Protein AF-A0A7S2LMR0-F1 (afdb_monomer_lite)

Foldseek 3Di:
DDVLVVCCVPAADPVQKHKDADADWDADPQKIKGFGMKIKHQPSQWPDWDWQPDPDPQKIKIKTKGQKMKMKIKMKIWHQFDPPDPDDDDDDPSDIDIWIKIKMWMFGTKIKMWMWRWDFQVVLVVVDDVVQCPDPVRNVVSRVRRIDPDTDTPDMDMATQDIDQIDMDGDPDPVVVVVVVVVSVVCCVVCVVVRND

pLDDT: mean 81.11, std 12.33, range [43.97, 95.69]

Sequence (197 aa):
MNINQLIGSFLLDSDGIMSFSVDMSFDVGGASIEIADVRLYGLDSFTKLDLLNVIGSYTLYNEISLGGISFEADIVVNIPGDQSSPTSATSRSTLDVKEQITIGGEMKNIDMTLALLMAIDLDKLGAIEMGSMLNSAILPQCLLSALYSGLNVTDLSLSIGALEHPTLTGISSSALAGSIENVTTTIFNEYGSSIEE

Organism: NCBI:txid163516

Structure (mmCIF, N/CA/C/O backbone):
data_AF-A0A7S2LMR0-F1
#
_entry.id   AF-A0A7S2LMR0-F1
#
loop_
_atom_site.group_PDB
_atom_site.id
_atom_site.type_symbol
_atom_site.label_atom_id
_atom_site.label_alt_id
_atom_site.label_comp_id
_atom_site.label_asym_id
_atom_site.label_entity_id
_atom_site.label_seq_id
_atom_site.pdbx_PDB_ins_code
_atom_site.Cartn_x
_atom_site.Cartn_y
_atom_site.Cartn_z
_atom_site.occupancy
_atom_site.B_iso_or_equiv
_atom_site.auth_seq_id
_atom_site.auth_comp_id
_atom_site.auth_asym_id
_atom_site.auth_atom_id
_atom_site.pdbx_PDB_model_num
ATOM 1 N N . MET A 1 1 ? 0.829 10.534 24.506 1.00 57.38 1 MET A N 1
ATOM 2 C CA . MET A 1 1 ? 1.459 9.966 23.299 1.00 57.38 1 MET A CA 1
ATOM 3 C C . MET A 1 1 ? 0.348 9.798 22.280 1.00 57.38 1 MET A C 1
ATOM 5 O O . MET A 1 1 ? -0.658 9.193 22.628 1.00 57.38 1 MET A O 1
ATOM 9 N N . ASN A 1 2 ? 0.447 10.465 21.131 1.00 81.50 2 ASN A N 1
ATOM 10 C CA . ASN A 1 2 ? -0.559 10.399 20.063 1.00 81.50 2 ASN A CA 1
ATOM 11 C C . ASN A 1 2 ? -0.418 9.051 19.324 1.00 81.50 2 ASN A C 1
ATOM 13 O O . ASN A 1 2 ? 0.695 8.534 19.236 1.00 81.50 2 ASN A O 1
ATOM 17 N N . ILE A 1 3 ? -1.508 8.475 18.814 1.00 81.12 3 ILE A N 1
ATOM 18 C CA . ILE A 1 3 ? -1.476 7.219 18.057 1.00 81.12 3 ILE A CA 1
ATOM 19 C C . ILE A 1 3 ? -0.512 7.280 16.867 1.00 81.12 3 ILE A C 1
ATOM 21 O O . ILE A 1 3 ? 0.251 6.340 16.669 1.00 81.12 3 ILE A O 1
ATOM 25 N N . ASN A 1 4 ? -0.442 8.413 16.166 1.00 81.69 4 ASN A N 1
ATOM 26 C CA . ASN A 1 4 ? 0.477 8.588 15.037 1.00 81.69 4 ASN A CA 1
ATOM 27 C C . ASN A 1 4 ? 1.942 8.467 15.488 1.00 81.69 4 ASN A C 1
ATOM 29 O O . ASN A 1 4 ? 2.763 7.864 14.807 1.00 81.69 4 ASN A O 1
ATOM 33 N N . GLN A 1 5 ? 2.258 8.937 16.702 1.00 80.31 5 GLN A N 1
ATOM 34 C CA . GLN A 1 5 ? 3.588 8.767 17.299 1.00 80.31 5 GLN A CA 1
ATOM 35 C C . GLN A 1 5 ? 3.859 7.313 17.703 1.00 80.31 5 GLN A C 1
ATOM 37 O O . GLN A 1 5 ? 5.004 6.875 17.660 1.00 80.31 5 GLN A O 1
ATOM 42 N N . LEU A 1 6 ? 2.826 6.569 18.113 1.00 79.75 6 LEU A N 1
ATOM 43 C CA . LEU A 1 6 ? 2.954 5.160 18.480 1.00 79.75 6 LEU A CA 1
ATOM 44 C C . LEU A 1 6 ? 3.200 4.299 17.239 1.00 79.75 6 LEU A C 1
ATOM 46 O O . LEU A 1 6 ? 4.174 3.550 17.228 1.00 79.75 6 LEU A O 1
ATOM 50 N N . ILE A 1 7 ? 2.394 4.468 16.187 1.00 80.12 7 ILE A N 1
ATOM 51 C CA . ILE A 1 7 ? 2.586 3.814 14.883 1.00 80.12 7 ILE A CA 1
ATOM 52 C C . ILE A 1 7 ? 3.985 4.133 14.349 1.00 80.12 7 ILE A C 1
ATOM 54 O O . ILE A 1 7 ? 4.747 3.211 14.064 1.00 80.12 7 ILE A O 1
ATOM 58 N N . GLY A 1 8 ? 4.357 5.417 14.330 1.00 78.88 8 GLY A N 1
ATOM 59 C CA . GLY A 1 8 ? 5.682 5.855 13.896 1.00 78.88 8 GLY A CA 1
ATOM 60 C C . GLY A 1 8 ? 6.825 5.193 14.666 1.00 78.88 8 GLY A C 1
ATOM 61 O O . GLY A 1 8 ? 7.828 4.832 14.077 1.00 78.88 8 GLY A O 1
ATOM 62 N N . SER A 1 9 ? 6.667 4.965 15.974 1.00 79.38 9 SER A N 1
ATOM 63 C CA . SER A 1 9 ? 7.715 4.338 16.792 1.00 79.38 9 SER A CA 1
ATOM 64 C C . SER A 1 9 ? 7.811 2.812 16.682 1.00 79.38 9 SER A C 1
ATOM 66 O O . SER A 1 9 ? 8.860 2.254 16.994 1.00 79.38 9 SER A O 1
ATOM 68 N N . PHE A 1 10 ? 6.721 2.132 16.310 1.00 75.69 10 PHE A N 1
ATOM 69 C CA . PHE A 1 10 ? 6.647 0.666 16.305 1.00 75.69 10 PHE A CA 1
ATOM 70 C C . PHE A 1 10 ? 6.748 0.049 14.912 1.00 75.69 10 PHE A C 1
ATOM 72 O O . PHE A 1 10 ? 7.202 -1.087 14.794 1.00 75.69 10 PHE A O 1
ATOM 79 N N . LEU A 1 11 ? 6.265 0.753 13.889 1.00 78.00 11 LEU A N 1
ATOM 80 C CA . LEU A 1 11 ? 6.033 0.190 12.560 1.00 78.00 11 LEU A CA 1
ATOM 81 C C . LEU A 1 11 ? 6.784 0.914 11.443 1.00 78.00 11 LEU A C 1
ATOM 83 O O . LEU A 1 11 ? 7.031 0.298 10.409 1.00 78.00 11 LEU A O 1
ATOM 87 N N . LEU A 1 12 ? 7.105 2.194 11.629 1.00 87.25 12 LEU A N 1
ATOM 88 C CA . LEU A 1 12 ? 7.727 3.024 10.602 1.00 87.25 12 LEU A CA 1
ATOM 89 C C . LEU A 1 12 ? 9.206 3.244 10.920 1.00 87.25 12 LEU A C 1
ATOM 91 O O . LEU A 1 12 ? 9.625 3.195 12.080 1.00 87.25 12 LEU A O 1
ATOM 95 N N . ASP A 1 13 ? 10.002 3.477 9.885 1.00 87.19 13 ASP A N 1
ATOM 96 C CA . ASP A 1 13 ? 11.370 3.949 10.051 1.00 87.19 13 ASP A CA 1
ATOM 97 C C . ASP A 1 13 ? 11.420 5.446 10.422 1.00 87.19 13 ASP A C 1
ATOM 99 O O . ASP A 1 13 ? 10.403 6.100 10.670 1.00 87.19 13 ASP A O 1
ATOM 103 N N . SER A 1 14 ? 12.631 6.006 10.497 1.00 84.56 14 SER A N 1
ATOM 104 C CA . SER A 1 14 ? 12.834 7.418 10.841 1.00 84.56 14 SER A CA 1
ATOM 105 C C . SER A 1 14 ? 12.206 8.400 9.854 1.00 84.56 14 SER A C 1
ATOM 107 O O . SER A 1 14 ? 11.986 9.552 10.230 1.00 84.56 14 SER A O 1
ATOM 109 N N . ASP A 1 15 ? 11.928 7.957 8.630 1.00 85.62 15 ASP A N 1
ATOM 110 C CA . ASP A 1 15 ? 11.344 8.766 7.565 1.00 85.62 15 ASP A CA 1
ATOM 111 C C . ASP A 1 15 ? 9.820 8.567 7.469 1.00 85.62 15 ASP A C 1
ATOM 113 O O . ASP A 1 15 ? 9.169 9.158 6.607 1.00 85.62 15 ASP A O 1
ATOM 117 N N . GLY A 1 16 ? 9.226 7.781 8.377 1.00 86.94 16 GLY A N 1
ATOM 118 C CA . GLY A 1 16 ? 7.790 7.498 8.383 1.00 86.94 16 GLY A CA 1
ATOM 119 C C . GLY A 1 16 ? 7.379 6.469 7.328 1.00 86.94 16 GLY A C 1
ATOM 120 O O . GLY A 1 16 ? 6.212 6.427 6.935 1.00 86.94 16 GLY A O 1
ATOM 121 N N . ILE A 1 17 ? 8.321 5.645 6.865 1.00 91.75 17 ILE A N 1
ATOM 122 C CA . ILE A 1 17 ? 8.104 4.670 5.799 1.00 91.75 17 ILE A CA 1
ATOM 123 C C . ILE A 1 17 ? 7.996 3.275 6.405 1.00 91.75 17 ILE A C 1
ATOM 125 O O . ILE A 1 17 ? 8.771 2.875 7.276 1.00 91.75 17 ILE A O 1
ATOM 129 N N . MET A 1 18 ? 7.028 2.507 5.917 1.00 90.69 18 MET A N 1
ATOM 130 C CA . MET A 1 18 ? 6.961 1.070 6.145 1.00 90.69 18 MET A CA 1
ATOM 131 C C . MET A 1 18 ? 7.459 0.356 4.893 1.00 90.69 18 MET A C 1
ATOM 133 O O . MET A 1 18 ? 6.815 0.418 3.849 1.00 90.69 18 MET A O 1
ATOM 137 N N . SER A 1 19 ? 8.603 -0.316 4.999 1.00 90.75 19 SER A N 1
ATOM 138 C CA . SER A 1 19 ? 9.235 -1.013 3.876 1.00 90.75 19 SER A CA 1
ATOM 139 C C . SER A 1 19 ? 9.141 -2.528 4.036 1.00 90.75 19 SER A C 1
ATOM 141 O O . SER A 1 19 ? 9.397 -3.067 5.115 1.00 90.75 19 SER A O 1
ATOM 143 N N . PHE A 1 20 ? 8.825 -3.214 2.944 1.00 88.00 20 PHE A N 1
ATOM 144 C CA . PHE A 1 20 ? 8.790 -4.666 2.850 1.00 88.00 20 PHE A CA 1
ATOM 145 C C . PHE A 1 20 ? 9.618 -5.106 1.652 1.00 88.00 20 PHE A C 1
ATOM 147 O O . PHE A 1 20 ? 9.299 -4.742 0.522 1.00 88.00 20 PHE A O 1
ATOM 154 N N . SER A 1 21 ? 10.626 -5.941 1.883 1.00 88.62 21 SER A N 1
ATOM 155 C CA . SER A 1 21 ? 11.249 -6.670 0.783 1.00 88.62 21 SER A CA 1
ATOM 156 C C . SER A 1 21 ? 10.369 -7.857 0.427 1.00 88.62 21 SER A C 1
ATOM 158 O O . SER A 1 21 ? 9.950 -8.637 1.290 1.00 88.62 21 SER A O 1
ATOM 160 N N . VAL A 1 22 ? 10.064 -7.963 -0.853 1.00 85.12 22 VAL A N 1
ATOM 161 C CA . VAL A 1 22 ? 9.196 -8.979 -1.422 1.00 85.12 22 VAL A CA 1
ATOM 162 C C . VAL A 1 22 ? 10.087 -9.866 -2.284 1.00 85.12 22 VAL A C 1
ATOM 164 O O . VAL A 1 22 ? 10.837 -9.377 -3.109 1.00 85.12 22 VAL A O 1
ATOM 167 N N . ASP A 1 23 ? 10.051 -11.180 -2.077 1.00 83.12 23 ASP A N 1
ATOM 168 C CA . ASP A 1 23 ? 10.775 -12.130 -2.932 1.00 83.12 23 ASP A CA 1
ATOM 169 C C . ASP A 1 23 ? 9.767 -12.775 -3.887 1.00 83.12 23 ASP A C 1
ATOM 171 O O . ASP A 1 23 ? 9.313 -13.906 -3.693 1.00 83.12 23 ASP A O 1
ATOM 175 N N . MET A 1 24 ? 9.298 -11.983 -4.856 1.00 87.44 24 MET A N 1
ATOM 176 C CA . MET A 1 24 ? 8.357 -12.431 -5.882 1.00 87.44 24 MET A CA 1
ATOM 177 C C . MET A 1 24 ? 8.953 -12.216 -7.266 1.00 87.44 24 MET A C 1
ATOM 179 O O . MET A 1 24 ? 9.199 -11.084 -7.675 1.00 87.44 24 MET A O 1
ATOM 183 N N . SER A 1 25 ? 9.108 -13.308 -8.014 1.00 89.38 25 SER A N 1
ATOM 184 C CA . SER A 1 25 ? 9.538 -13.286 -9.410 1.00 89.38 25 SER A CA 1
ATOM 185 C C . SER A 1 25 ? 8.603 -14.102 -10.298 1.00 89.38 25 SER A C 1
ATOM 187 O O . SER A 1 25 ? 8.024 -15.108 -9.879 1.00 89.38 25 SER A O 1
ATOM 189 N N . PHE A 1 26 ? 8.419 -13.640 -11.530 1.00 89.38 26 PHE A N 1
ATOM 190 C CA . PHE A 1 26 ? 7.555 -14.262 -12.523 1.00 89.38 26 PHE A CA 1
ATOM 191 C C . PHE A 1 26 ? 8.136 -14.109 -13.926 1.00 89.38 26 PHE A C 1
ATOM 193 O O . PHE A 1 26 ? 8.598 -13.039 -14.312 1.00 89.38 26 PHE A O 1
ATOM 200 N N . ASP A 1 27 ? 8.058 -15.181 -14.713 1.00 89.81 27 ASP A N 1
ATOM 201 C CA . ASP A 1 27 ? 8.484 -15.181 -16.110 1.00 89.81 27 ASP A CA 1
ATOM 202 C C . ASP A 1 27 ? 7.264 -15.060 -17.032 1.00 89.81 27 ASP A C 1
ATOM 204 O O . ASP A 1 27 ? 6.367 -15.908 -17.027 1.00 89.81 27 ASP A O 1
ATOM 208 N N . VAL A 1 28 ? 7.221 -14.007 -17.849 1.00 82.62 28 VAL A N 1
ATOM 209 C CA . VAL A 1 28 ? 6.114 -13.718 -18.769 1.00 82.62 28 VAL A CA 1
ATOM 210 C C . VAL A 1 28 ? 6.670 -13.313 -20.127 1.00 82.62 28 VAL A C 1
ATOM 212 O O . VAL A 1 28 ? 7.458 -12.382 -20.245 1.00 82.62 28 VAL A O 1
ATOM 215 N N . GLY A 1 29 ? 6.251 -14.011 -21.186 1.00 78.75 29 GLY A N 1
ATOM 216 C CA . GLY A 1 29 ? 6.590 -13.628 -22.563 1.00 78.75 29 GLY A CA 1
ATOM 217 C C . GLY A 1 29 ? 8.092 -13.622 -22.879 1.00 78.75 29 GLY A C 1
ATOM 218 O O . GLY A 1 29 ? 8.512 -12.906 -23.781 1.00 78.75 29 GLY A O 1
ATOM 219 N N . GLY A 1 30 ? 8.895 -14.398 -22.143 1.00 82.69 30 GLY A N 1
ATOM 220 C CA . GLY A 1 30 ? 10.355 -14.424 -22.276 1.00 82.69 30 GLY A CA 1
ATOM 221 C C . GLY A 1 30 ? 11.085 -13.342 -21.477 1.00 82.69 30 GLY A C 1
ATOM 222 O O . GLY A 1 30 ? 12.307 -13.306 -21.530 1.00 82.69 30 GLY A O 1
ATOM 223 N N . ALA A 1 31 ? 10.365 -12.500 -20.733 1.00 85.00 31 ALA A N 1
ATOM 224 C CA . ALA A 1 31 ? 10.913 -11.577 -19.747 1.00 85.00 31 ALA A CA 1
ATOM 225 C C . ALA A 1 31 ? 10.772 -12.162 -18.337 1.00 85.00 31 ALA A C 1
ATOM 227 O O . ALA A 1 31 ? 9.770 -12.808 -18.039 1.00 85.00 31 ALA A O 1
ATOM 228 N N . SER A 1 32 ? 11.744 -11.890 -17.475 1.00 90.62 32 SER A N 1
ATOM 229 C CA . SER A 1 32 ? 11.676 -12.152 -16.040 1.00 90.62 32 SER A CA 1
ATOM 230 C C . SER A 1 32 ? 11.370 -10.850 -15.313 1.00 90.62 32 SER A C 1
ATOM 232 O O . SER A 1 32 ? 11.986 -9.824 -15.605 1.00 90.62 32 SER A O 1
ATOM 234 N N . ILE A 1 33 ? 10.398 -10.867 -14.411 1.00 90.81 33 ILE A N 1
ATOM 235 C CA . ILE A 1 33 ? 9.951 -9.698 -13.662 1.00 90.81 33 ILE A CA 1
ATOM 236 C C . ILE A 1 33 ? 10.044 -10.030 -12.178 1.00 90.81 33 ILE A C 1
ATOM 238 O O . ILE A 1 33 ? 9.523 -11.048 -11.734 1.00 90.81 33 ILE A O 1
ATOM 242 N N . GLU A 1 34 ? 10.704 -9.170 -11.420 1.00 93.00 34 GLU A N 1
ATOM 243 C CA . GLU A 1 34 ? 10.929 -9.302 -9.983 1.00 93.00 34 GLU A CA 1
ATOM 244 C C . GLU A 1 34 ? 10.349 -8.073 -9.287 1.00 93.00 34 GLU A C 1
ATOM 246 O O . GLU A 1 34 ? 10.614 -6.950 -9.705 1.00 93.00 34 GLU A O 1
ATOM 251 N N . ILE A 1 35 ? 9.547 -8.266 -8.243 1.00 91.44 35 ILE A N 1
ATOM 252 C CA . ILE A 1 35 ? 9.110 -7.184 -7.354 1.00 91.44 35 ILE A CA 1
ATOM 253 C C . ILE A 1 35 ? 10.04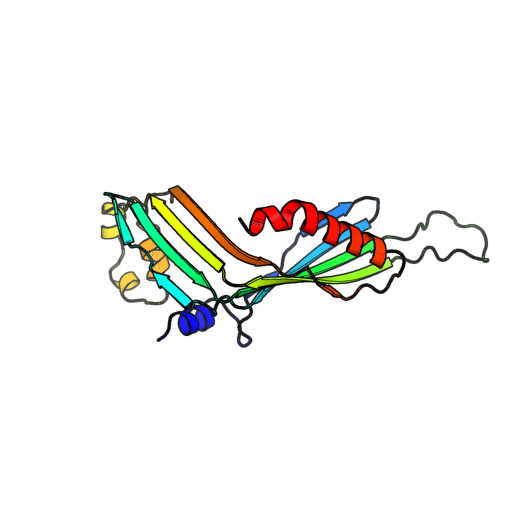3 -7.242 -6.156 1.00 91.44 35 ILE A C 1
ATOM 255 O O . ILE A 1 35 ? 9.950 -8.201 -5.402 1.00 91.44 35 ILE A O 1
ATOM 259 N N . ALA A 1 36 ? 10.932 -6.261 -6.013 1.00 88.94 36 ALA A N 1
ATOM 260 C CA . ALA A 1 36 ? 12.005 -6.288 -5.022 1.00 88.94 36 ALA A CA 1
ATOM 261 C C . ALA A 1 36 ? 11.558 -5.707 -3.676 1.00 88.94 36 ALA A C 1
ATOM 263 O O . ALA A 1 36 ? 11.648 -6.359 -2.636 1.00 88.94 36 ALA A O 1
ATOM 264 N N . ASP A 1 37 ? 11.031 -4.485 -3.695 1.00 92.12 37 ASP A N 1
ATOM 265 C CA . ASP A 1 37 ? 10.686 -3.755 -2.481 1.00 92.12 37 ASP A CA 1
ATOM 266 C C . ASP A 1 37 ? 9.363 -3.016 -2.653 1.00 92.12 37 ASP A C 1
ATOM 268 O O . ASP A 1 37 ? 9.073 -2.453 -3.708 1.00 92.12 37 ASP A O 1
ATOM 272 N N . VAL A 1 38 ? 8.565 -3.006 -1.589 1.00 93.25 38 VAL A N 1
ATOM 273 C CA . VAL A 1 38 ? 7.326 -2.239 -1.482 1.00 93.25 38 VAL A CA 1
ATOM 274 C C . VAL A 1 38 ? 7.441 -1.298 -0.293 1.00 93.25 38 VAL A C 1
ATOM 276 O O . VAL A 1 38 ? 7.757 -1.723 0.817 1.00 93.25 38 VAL A O 1
ATOM 279 N N . ARG A 1 39 ? 7.167 -0.016 -0.514 1.00 94.88 39 ARG A N 1
ATOM 280 C CA . ARG A 1 39 ? 7.186 1.039 0.499 1.00 94.88 39 ARG A CA 1
ATOM 281 C C . ARG A 1 39 ? 5.792 1.617 0.656 1.00 94.88 39 ARG A C 1
ATOM 283 O O . ARG A 1 39 ? 5.134 1.907 -0.338 1.00 94.88 39 ARG A O 1
ATOM 290 N N . LEU A 1 40 ? 5.352 1.797 1.895 1.00 93.88 40 LEU A N 1
ATOM 291 C CA . LEU A 1 40 ? 4.110 2.476 2.246 1.00 93.88 40 LEU A CA 1
ATOM 292 C C . LEU A 1 40 ? 4.410 3.740 3.047 1.00 93.88 40 LEU A C 1
ATOM 294 O O . LEU A 1 40 ? 5.244 3.734 3.953 1.00 93.88 40 LEU A O 1
ATOM 298 N N . TYR A 1 41 ? 3.669 4.796 2.739 1.00 94.38 41 TYR A N 1
ATOM 299 C CA . TYR A 1 41 ? 3.791 6.126 3.322 1.00 94.38 41 TYR A CA 1
ATOM 300 C C . TYR A 1 41 ? 2.442 6.568 3.890 1.00 94.38 41 TYR A C 1
ATOM 302 O O . TYR A 1 41 ? 1.389 6.125 3.428 1.00 94.38 41 TYR A O 1
ATOM 310 N N . GLY A 1 42 ? 2.462 7.469 4.875 1.00 91.88 42 GLY A N 1
ATOM 311 C CA . GLY A 1 42 ? 1.244 8.085 5.413 1.00 91.88 42 GLY A CA 1
ATOM 312 C C . GLY A 1 42 ? 0.440 7.195 6.365 1.00 91.88 42 GLY A C 1
ATOM 313 O O . GLY A 1 42 ? -0.679 7.545 6.737 1.00 91.88 42 GLY A O 1
ATOM 314 N N . LEU A 1 43 ? 1.001 6.071 6.825 1.00 90.25 43 LEU A N 1
ATOM 315 C CA . LEU A 1 43 ? 0.384 5.231 7.862 1.00 90.25 43 LEU A CA 1
ATOM 316 C C . LEU A 1 43 ? 0.284 5.936 9.224 1.00 90.25 43 LEU A C 1
ATOM 318 O O . LEU A 1 43 ? -0.412 5.461 10.110 1.00 90.25 43 LEU A O 1
ATOM 322 N N . ASP A 1 44 ? 0.949 7.071 9.408 1.00 89.25 44 ASP A N 1
ATOM 323 C CA . ASP A 1 44 ? 0.835 7.960 10.562 1.00 89.25 44 ASP A CA 1
ATOM 324 C C . ASP A 1 44 ? -0.135 9.135 10.320 1.00 89.25 44 ASP A C 1
ATOM 326 O O . ASP A 1 44 ? -0.164 10.091 11.097 1.00 89.25 44 ASP A O 1
ATOM 330 N N . SER A 1 45 ? -0.958 9.075 9.268 1.00 91.38 45 SER A N 1
ATOM 331 C CA . SER A 1 45 ? -1.910 10.131 8.901 1.00 91.38 45 SER A CA 1
ATOM 332 C C . SER A 1 45 ? -3.321 9.935 9.469 1.00 91.38 45 SER A C 1
ATOM 334 O O . SER A 1 45 ? -4.278 10.507 8.941 1.00 91.38 45 SER A O 1
ATOM 336 N N . PHE A 1 46 ? -3.489 9.149 10.543 1.00 91.75 46 PHE A N 1
ATOM 337 C CA . PHE A 1 46 ? -4.816 8.918 11.122 1.00 91.75 46 PHE A CA 1
ATOM 338 C C . PHE A 1 46 ? -5.471 10.238 11.541 1.00 91.75 46 PHE A C 1
ATOM 340 O O . PHE A 1 46 ? -4.915 11.017 12.324 1.00 91.75 46 PHE A O 1
ATOM 347 N N . THR A 1 47 ? -6.680 10.461 11.033 1.00 93.12 47 THR A N 1
ATOM 348 C CA . THR A 1 47 ? -7.560 11.581 11.391 1.00 93.12 47 THR A CA 1
ATOM 349 C C . THR A 1 47 ? -8.674 11.129 12.330 1.00 93.12 47 THR A C 1
ATOM 351 O O . THR A 1 47 ? -9.136 11.916 13.159 1.00 93.12 47 THR A O 1
ATOM 354 N N . LYS A 1 48 ? -9.055 9.848 12.261 1.00 92.44 48 LYS A N 1
ATOM 355 C CA . LYS A 1 48 ? -9.990 9.196 13.177 1.00 92.44 48 LYS A CA 1
ATOM 356 C C . LYS A 1 48 ? -9.520 7.778 13.470 1.00 92.44 48 LYS A C 1
ATOM 358 O O . LYS A 1 48 ? -9.116 7.046 12.572 1.00 92.44 48 LYS A O 1
ATOM 363 N N . LEU A 1 49 ? -9.585 7.397 14.739 1.00 90.31 49 LEU A N 1
ATOM 364 C CA . LEU A 1 49 ? -9.337 6.029 15.160 1.00 90.31 49 LEU A CA 1
ATOM 365 C C . LEU A 1 49 ? -10.244 5.702 16.345 1.00 90.31 49 LEU A C 1
ATOM 367 O O . LEU A 1 49 ? -9.979 6.123 17.471 1.00 90.31 49 LEU A O 1
ATOM 371 N N . ASP A 1 50 ? -11.319 4.977 16.068 1.00 90.25 50 ASP A N 1
ATOM 372 C CA . ASP A 1 50 ? -12.322 4.570 17.043 1.00 90.25 50 ASP A CA 1
ATOM 373 C C . ASP A 1 50 ? -12.472 3.044 16.999 1.00 90.25 50 ASP A C 1
ATOM 375 O O . ASP A 1 50 ? -13.167 2.483 16.152 1.00 90.25 50 ASP A O 1
ATOM 379 N N . LEU A 1 51 ? -11.723 2.352 17.857 1.00 87.25 51 LEU A N 1
ATOM 380 C CA . LEU A 1 51 ? -11.555 0.899 17.810 1.00 87.25 51 LEU A CA 1
ATOM 381 C C . LEU A 1 51 ? -12.290 0.202 18.951 1.00 87.25 51 LEU A C 1
ATOM 383 O O . LEU A 1 51 ? -12.447 0.748 20.040 1.00 87.25 51 LEU A O 1
ATOM 387 N N . LEU A 1 52 ? -12.607 -1.074 18.725 1.00 85.69 52 LEU A N 1
ATOM 388 C CA . LEU A 1 52 ? -13.118 -2.002 19.736 1.00 85.69 52 LEU A CA 1
ATOM 389 C C . LEU A 1 52 ? -14.448 -1.550 20.372 1.00 85.69 52 LEU A C 1
ATOM 391 O O . LEU A 1 52 ? -14.730 -1.866 21.530 1.00 85.69 52 LEU A O 1
ATOM 395 N N . ASN A 1 53 ? -15.294 -0.853 19.611 1.00 86.25 53 ASN A N 1
ATOM 396 C CA . ASN A 1 53 ? -16.632 -0.476 20.056 1.00 86.25 53 ASN A CA 1
ATOM 397 C C . ASN A 1 53 ? -17.543 -1.700 20.097 1.00 86.25 53 ASN A C 1
ATOM 399 O O . ASN A 1 53 ? -17.822 -2.319 19.075 1.00 86.25 53 ASN A O 1
ATOM 403 N N . VAL A 1 54 ? -18.046 -2.056 21.275 1.00 86.81 54 VAL A N 1
ATOM 404 C CA . VAL A 1 54 ? -18.930 -3.218 21.429 1.00 86.81 54 VAL A CA 1
ATOM 405 C C . VAL A 1 54 ? -20.322 -2.885 20.882 1.00 86.81 54 VAL A C 1
ATOM 407 O O . VAL A 1 54 ? -21.059 -2.116 21.495 1.00 86.81 54 VAL A O 1
ATOM 410 N N . ILE A 1 55 ? -20.700 -3.486 19.749 1.00 86.88 55 ILE A N 1
ATOM 411 C CA . ILE A 1 55 ? -22.014 -3.289 19.094 1.00 86.88 55 ILE A CA 1
ATOM 412 C C . ILE A 1 55 ? -22.938 -4.514 19.201 1.00 86.88 55 ILE A C 1
ATOM 414 O O . ILE A 1 55 ? -24.078 -4.492 18.741 1.00 86.88 55 ILE A O 1
ATOM 418 N N . GLY A 1 56 ? -22.466 -5.589 19.831 1.00 83.44 56 GLY A N 1
ATOM 419 C CA . GLY A 1 56 ? -23.217 -6.820 20.072 1.00 83.44 56 GLY A CA 1
ATOM 420 C C . GLY A 1 56 ? -22.483 -7.724 21.060 1.00 83.44 56 GLY A C 1
ATOM 421 O O . GLY A 1 56 ? -21.372 -7.409 21.476 1.00 83.44 56 GLY A O 1
ATOM 422 N N . SER A 1 57 ? -23.075 -8.865 21.429 1.00 80.69 57 SER A N 1
ATOM 423 C CA . SER A 1 57 ? -22.526 -9.754 22.473 1.00 80.69 57 SER A CA 1
ATOM 424 C C . SER A 1 57 ? -21.091 -10.228 22.219 1.00 80.69 57 SER A C 1
ATOM 426 O O . SER A 1 57 ? -20.389 -10.526 23.178 1.00 80.69 57 SER A O 1
ATOM 428 N N . TYR A 1 58 ? -20.659 -10.269 20.955 1.00 80.31 58 TYR A N 1
ATOM 429 C CA . TYR A 1 58 ? -19.305 -10.655 20.544 1.00 80.31 58 TYR A CA 1
ATOM 430 C C . TYR A 1 58 ? -18.810 -9.838 19.346 1.00 80.31 58 TYR A C 1
ATOM 432 O O . TYR A 1 58 ? -17.902 -10.275 18.648 1.00 80.31 58 TYR A O 1
ATOM 440 N N . THR A 1 59 ? -19.431 -8.692 19.058 1.00 84.44 59 THR A N 1
ATOM 441 C CA . THR A 1 59 ? -19.137 -7.911 17.851 1.00 84.44 59 THR A CA 1
ATOM 442 C C . THR A 1 59 ? -18.485 -6.594 18.230 1.00 84.44 59 THR A C 1
ATOM 444 O O . THR A 1 59 ? -19.063 -5.800 18.976 1.00 84.44 59 THR A O 1
ATOM 447 N N . LEU A 1 60 ? -17.292 -6.372 17.693 1.00 88.06 60 LEU A N 1
ATOM 448 C CA . LEU A 1 60 ? -16.502 -5.164 17.843 1.00 88.06 60 LEU A CA 1
ATOM 449 C C . LEU A 1 60 ? -16.512 -4.389 16.535 1.00 88.06 60 LEU A C 1
ATOM 451 O O . LEU A 1 60 ? -16.117 -4.907 15.496 1.00 88.06 60 LEU A O 1
ATOM 455 N N . TYR A 1 61 ? -16.943 -3.146 16.606 1.00 90.75 61 TYR A N 1
ATOM 456 C CA . TYR A 1 61 ? -16.918 -2.200 15.514 1.00 90.75 61 TYR A CA 1
ATOM 457 C C . TYR A 1 61 ? -15.677 -1.321 15.616 1.00 90.75 61 TYR A C 1
ATOM 459 O O . TYR A 1 61 ? -15.296 -0.872 16.701 1.00 90.75 61 TYR A O 1
ATOM 467 N N . ASN A 1 62 ? -15.047 -1.092 14.476 1.00 90.00 62 ASN A N 1
ATOM 468 C CA . ASN A 1 62 ? -13.859 -0.274 14.344 1.00 90.00 62 ASN A CA 1
ATOM 469 C C . ASN A 1 62 ? -14.095 0.709 13.210 1.00 90.00 62 ASN A C 1
ATOM 471 O O . ASN A 1 62 ? -14.555 0.313 12.142 1.00 90.00 62 ASN A O 1
ATOM 475 N N . GLU A 1 63 ? -13.755 1.964 13.441 1.00 94.88 63 GLU A N 1
ATOM 476 C CA . GLU A 1 63 ? -13.799 3.020 12.446 1.00 94.88 63 GLU A CA 1
ATOM 477 C C . GLU A 1 63 ? -12.440 3.710 12.399 1.00 94.88 63 GLU A C 1
ATOM 479 O O . GLU A 1 63 ? -11.886 4.131 13.419 1.00 94.88 63 GLU A O 1
ATOM 484 N N . ILE A 1 64 ? -11.882 3.774 11.200 1.00 93.88 64 ILE A N 1
ATOM 485 C CA . ILE A 1 64 ? -10.515 4.194 10.945 1.00 93.88 64 ILE A CA 1
ATOM 486 C C . ILE A 1 64 ? -10.554 5.161 9.769 1.00 93.88 64 ILE A C 1
ATOM 488 O O . ILE A 1 64 ? -11.008 4.785 8.695 1.00 93.88 64 ILE A O 1
ATOM 492 N N . SER A 1 65 ? -10.037 6.372 9.953 1.00 95.69 65 SER A N 1
ATOM 493 C CA . SER A 1 65 ? -9.889 7.346 8.871 1.00 95.69 65 SER A CA 1
ATOM 494 C C . SER A 1 65 ? -8.441 7.809 8.775 1.00 95.69 65 SER A C 1
ATOM 496 O O . SER A 1 65 ? -7.827 8.155 9.791 1.00 95.69 65 SER A O 1
ATOM 498 N N . LEU A 1 66 ? -7.904 7.845 7.557 1.00 94.75 66 LEU A N 1
ATOM 499 C CA . LEU A 1 66 ? -6.564 8.332 7.238 1.00 94.75 66 LEU A CA 1
ATOM 500 C C . LEU A 1 66 ? -6.634 9.486 6.238 1.00 94.75 66 LEU A C 1
ATOM 502 O O . LEU A 1 66 ? -7.471 9.502 5.334 1.00 94.75 66 LEU A O 1
ATOM 506 N N . GLY A 1 67 ? -5.715 10.443 6.378 1.00 94.25 67 GLY A N 1
ATOM 507 C CA . GLY A 1 67 ? -5.569 11.535 5.416 1.00 94.25 67 GLY A CA 1
ATOM 508 C C . GLY A 1 67 ? -5.146 11.030 4.035 1.00 94.25 67 GLY A C 1
ATOM 509 O O . GLY A 1 67 ? -5.687 11.476 3.024 1.00 94.25 67 GLY A O 1
ATOM 510 N N . GLY A 1 68 ? -4.230 10.062 3.998 1.00 93.75 68 GLY A N 1
ATOM 511 C CA . GLY A 1 68 ? -3.844 9.384 2.770 1.00 93.75 68 GLY A CA 1
ATOM 512 C C . GLY A 1 68 ? -2.770 8.326 2.980 1.00 93.75 68 GLY A C 1
ATOM 513 O O . GLY A 1 68 ? -2.038 8.349 3.970 1.00 93.75 68 GLY A O 1
ATOM 514 N N . ILE A 1 69 ? -2.699 7.394 2.036 1.00 94.00 69 ILE A N 1
ATOM 515 C CA . ILE A 1 69 ? -1.661 6.372 1.951 1.00 94.00 69 ILE A CA 1
ATOM 516 C C . ILE A 1 69 ? -1.070 6.444 0.552 1.00 94.00 69 ILE A C 1
ATOM 518 O O . ILE A 1 69 ? -1.804 6.387 -0.437 1.00 94.00 69 ILE A O 1
ATOM 522 N N . SER A 1 70 ? 0.253 6.500 0.480 1.00 94.81 70 SER A N 1
ATOM 523 C CA . SER A 1 70 ? 0.975 6.311 -0.776 1.00 94.81 70 SER A CA 1
ATOM 524 C C . SER A 1 70 ? 1.728 4.996 -0.728 1.00 94.81 70 SER A C 1
ATOM 526 O O . SER A 1 70 ? 2.167 4.559 0.338 1.00 94.81 70 SER A O 1
ATOM 528 N N . PHE A 1 71 ? 1.877 4.363 -1.881 1.00 93.06 71 PHE A N 1
ATOM 529 C CA . PHE A 1 71 ? 2.703 3.179 -2.033 1.00 93.06 71 PHE A CA 1
ATOM 530 C C . PHE A 1 71 ? 3.709 3.384 -3.156 1.00 93.06 71 PHE A C 1
ATOM 532 O O . PHE A 1 71 ? 3.427 4.070 -4.136 1.00 93.06 71 PHE A O 1
ATOM 539 N N . GLU A 1 72 ? 4.859 2.742 -3.026 1.00 95.25 72 GLU A N 1
ATOM 540 C CA . GLU A 1 72 ? 5.817 2.557 -4.106 1.00 95.25 72 GLU A CA 1
ATOM 541 C C . GLU A 1 72 ? 6.210 1.087 -4.179 1.00 95.25 72 GLU A C 1
ATOM 543 O O . GLU A 1 72 ? 6.418 0.450 -3.149 1.00 95.25 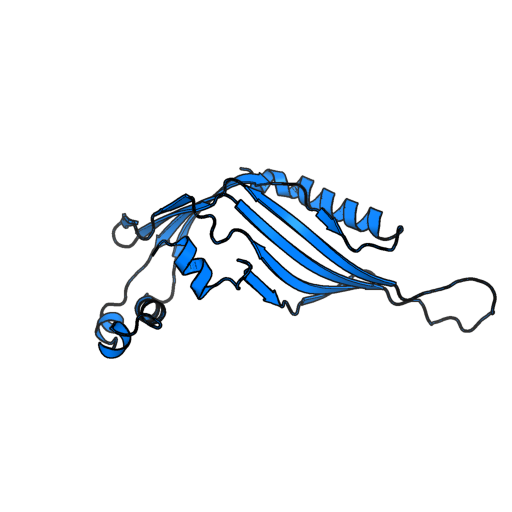72 GLU A O 1
ATOM 548 N N . ALA A 1 73 ? 6.321 0.549 -5.386 1.00 93.62 73 ALA A N 1
ATOM 549 C CA . ALA A 1 73 ? 6.838 -0.787 -5.634 1.00 93.62 73 ALA A CA 1
ATOM 550 C C . ALA A 1 73 ? 7.982 -0.711 -6.644 1.00 93.62 73 ALA A C 1
ATOM 552 O O . ALA A 1 73 ? 7.805 -0.187 -7.747 1.00 93.62 73 ALA A O 1
ATOM 553 N N . ASP A 1 74 ? 9.134 -1.261 -6.275 1.00 94.19 74 ASP A N 1
ATOM 554 C CA . ASP A 1 74 ? 10.279 -1.397 -7.163 1.00 94.19 74 ASP A CA 1
ATOM 555 C C . ASP A 1 74 ? 10.209 -2.734 -7.892 1.00 94.19 74 ASP A C 1
ATOM 557 O O . ASP A 1 74 ? 10.164 -3.809 -7.289 1.00 94.19 74 ASP A O 1
ATOM 561 N N . ILE A 1 75 ? 10.212 -2.648 -9.214 1.00 92.19 75 ILE A N 1
ATOM 562 C CA . ILE A 1 75 ? 10.083 -3.769 -10.128 1.00 92.19 75 ILE A CA 1
ATOM 563 C C . ILE A 1 75 ? 11.322 -3.820 -11.009 1.00 92.19 75 ILE A C 1
ATOM 565 O O . ILE A 1 75 ? 11.692 -2.842 -11.654 1.00 92.19 75 ILE A O 1
ATOM 569 N N . VAL A 1 76 ? 11.954 -4.981 -11.085 1.00 91.44 76 VAL A N 1
ATOM 570 C CA . VAL A 1 76 ? 13.061 -5.243 -11.994 1.00 91.44 76 VAL A CA 1
ATOM 571 C C . VAL A 1 76 ? 12.547 -6.085 -13.149 1.00 91.44 76 VAL A C 1
ATOM 573 O O . VAL A 1 76 ? 12.073 -7.198 -12.951 1.00 91.44 76 VAL A O 1
ATOM 576 N N . VAL A 1 77 ? 12.657 -5.568 -14.369 1.00 90.19 77 VAL A N 1
ATOM 577 C CA . VAL A 1 77 ? 12.306 -6.298 -15.592 1.00 90.19 77 VAL A CA 1
ATOM 578 C C . VAL A 1 77 ? 13.590 -6.673 -16.314 1.00 90.19 77 VAL A C 1
ATOM 580 O O . VAL A 1 77 ? 14.412 -5.810 -16.611 1.00 90.19 77 VAL A O 1
ATOM 583 N N . ASN A 1 78 ? 13.768 -7.956 -16.611 1.00 89.81 78 ASN A N 1
ATOM 584 C CA . ASN A 1 78 ? 14.909 -8.490 -17.338 1.00 89.81 78 ASN A CA 1
ATOM 585 C C . ASN A 1 78 ? 14.447 -9.256 -18.580 1.00 89.81 78 ASN A C 1
ATOM 587 O O . ASN A 1 78 ? 13.790 -10.288 -18.478 1.00 89.81 78 ASN A O 1
ATOM 591 N N . ILE A 1 79 ? 14.826 -8.775 -19.757 1.00 87.50 79 ILE A N 1
ATOM 592 C CA . ILE A 1 79 ? 14.545 -9.414 -21.039 1.00 87.50 79 ILE A CA 1
ATOM 593 C C . ILE A 1 79 ? 15.878 -9.907 -21.606 1.00 87.50 79 ILE A C 1
ATOM 595 O O . ILE A 1 79 ? 16.660 -9.087 -22.098 1.00 87.50 79 ILE A O 1
ATOM 599 N N . PRO A 1 80 ? 16.167 -11.218 -21.533 1.00 82.12 80 PRO A N 1
ATOM 600 C CA . PRO A 1 80 ? 17.372 -11.777 -22.119 1.00 82.12 80 PRO A CA 1
ATOM 601 C C . PRO A 1 80 ? 17.368 -11.595 -23.643 1.00 82.12 80 PRO A C 1
ATOM 603 O O . PRO A 1 80 ? 16.373 -11.846 -24.326 1.00 82.12 80 PRO A O 1
ATOM 606 N N . GLY A 1 81 ? 18.501 -11.166 -24.183 1.00 74.31 81 GLY A N 1
ATOM 607 C CA . GLY A 1 81 ? 18.766 -11.092 -25.607 1.00 74.31 81 GLY A CA 1
ATOM 608 C C . GLY A 1 81 ? 18.910 -12.485 -26.215 1.00 74.31 81 GLY A C 1
ATOM 609 O O . GLY A 1 81 ? 19.411 -13.423 -25.592 1.00 74.31 81 GLY A O 1
ATOM 610 N N . ASP A 1 82 ? 18.479 -12.636 -27.466 1.00 64.00 82 ASP A N 1
ATOM 611 C CA . ASP A 1 82 ? 18.653 -13.884 -28.201 1.00 64.00 82 ASP A CA 1
ATOM 612 C C . ASP A 1 82 ? 20.145 -14.118 -28.510 1.00 64.00 82 ASP A C 1
ATOM 614 O O . ASP A 1 82 ? 20.751 -13.402 -29.313 1.00 64.00 82 ASP A O 1
ATOM 618 N N . GLN A 1 83 ? 20.733 -15.119 -27.847 1.00 55.19 83 GLN A N 1
ATOM 619 C CA . GLN A 1 83 ? 22.125 -15.553 -28.020 1.00 55.19 83 GLN A CA 1
ATOM 620 C C . GLN A 1 83 ? 22.270 -16.703 -29.038 1.00 55.19 83 GLN A C 1
ATOM 622 O O . GLN A 1 83 ? 23.351 -17.278 -29.180 1.00 55.19 83 GLN A O 1
ATOM 627 N N . SER A 1 84 ? 21.202 -17.091 -29.746 1.00 50.97 84 SER A N 1
ATOM 628 C CA . SER A 1 84 ? 21.176 -18.340 -30.523 1.00 50.97 84 SER A CA 1
ATOM 629 C C . SER A 1 84 ? 21.690 -18.252 -31.972 1.00 50.97 84 SER A C 1
ATOM 631 O O . SER A 1 84 ? 21.621 -19.244 -32.697 1.00 50.97 84 SER A O 1
ATOM 633 N N . SER A 1 85 ? 22.276 -17.133 -32.421 1.00 43.97 85 SER A N 1
ATOM 634 C CA . SER A 1 85 ? 22.802 -17.009 -33.797 1.00 43.97 85 SER A CA 1
ATOM 635 C C . SER A 1 85 ? 24.278 -16.588 -33.871 1.00 43.97 85 SER A C 1
ATOM 637 O O . SER A 1 85 ? 24.584 -15.396 -33.832 1.00 43.97 85 SER A O 1
ATOM 639 N N . PRO A 1 86 ? 25.221 -17.530 -34.084 1.00 49.94 86 PRO A N 1
ATOM 640 C CA . PRO A 1 86 ? 26.614 -17.216 -34.362 1.00 49.94 86 PRO A CA 1
ATOM 641 C C . PRO A 1 86 ? 26.807 -16.969 -35.864 1.00 49.94 86 PRO A C 1
ATOM 643 O O . PRO A 1 86 ? 27.510 -17.724 -36.528 1.00 49.94 86 PRO A O 1
ATOM 646 N N . THR A 1 87 ? 26.192 -15.935 -36.444 1.00 49.31 87 THR A N 1
ATOM 647 C CA . THR A 1 87 ? 26.508 -15.558 -37.833 1.00 49.31 87 THR A CA 1
ATOM 648 C C . THR A 1 87 ? 26.387 -14.058 -38.082 1.00 49.31 87 THR A C 1
ATOM 650 O O . THR A 1 87 ? 25.290 -13.509 -38.108 1.00 49.31 87 THR A O 1
ATOM 653 N N . SER A 1 88 ? 27.542 -13.467 -38.402 1.00 45.56 88 SER A N 1
ATOM 654 C CA . SER A 1 88 ? 27.751 -12.210 -39.137 1.00 45.56 88 SER A CA 1
ATOM 655 C C . SER A 1 88 ? 27.809 -10.916 -38.315 1.00 45.56 88 SER A C 1
ATOM 657 O O . SER A 1 88 ? 26.819 -10.386 -37.824 1.00 45.56 88 SER A O 1
ATOM 659 N N . ALA A 1 89 ? 29.024 -10.366 -38.262 1.00 50.81 89 ALA A N 1
ATOM 660 C CA . ALA A 1 89 ? 29.459 -9.161 -37.560 1.00 50.81 89 ALA A CA 1
ATOM 661 C C . ALA A 1 89 ? 28.941 -7.829 -38.149 1.00 50.81 89 ALA A C 1
ATOM 663 O O . ALA A 1 89 ? 29.680 -6.849 -38.215 1.00 50.81 89 ALA A O 1
ATOM 664 N N . THR A 1 90 ? 27.676 -7.760 -38.568 1.00 53.50 90 THR A N 1
ATOM 665 C CA . THR A 1 90 ? 27.045 -6.503 -38.993 1.00 53.50 90 THR A CA 1
ATOM 666 C C . THR A 1 90 ? 25.557 -6.492 -38.632 1.00 53.50 90 THR A C 1
ATOM 668 O O . THR A 1 90 ? 24.734 -7.031 -39.365 1.00 53.50 90 THR A O 1
ATOM 671 N N . SER A 1 91 ? 25.231 -5.800 -37.537 1.00 52.41 91 SER A N 1
ATOM 672 C CA . SER A 1 91 ? 23.888 -5.342 -37.135 1.00 52.41 91 SER A CA 1
ATOM 673 C C . SER A 1 91 ? 22.860 -6.397 -36.706 1.00 52.41 91 SER A C 1
ATOM 675 O O . SER A 1 91 ? 22.049 -6.846 -37.510 1.00 52.41 91 SER A O 1
ATOM 677 N N . ARG A 1 92 ? 22.806 -6.655 -35.392 1.00 47.91 92 ARG A N 1
ATOM 678 C CA . ARG A 1 92 ? 21.599 -6.582 -34.539 1.00 47.91 92 ARG A CA 1
ATOM 679 C C . ARG A 1 92 ? 22.029 -6.849 -33.097 1.00 47.91 92 ARG A C 1
ATOM 681 O O . ARG A 1 92 ? 22.287 -7.983 -32.726 1.00 47.91 92 ARG A O 1
ATOM 688 N N . SER A 1 93 ? 22.154 -5.784 -32.310 1.00 47.28 93 SER A N 1
ATOM 689 C CA . SER A 1 93 ? 22.315 -5.874 -30.859 1.00 47.28 93 SER A CA 1
ATOM 690 C C . SER A 1 93 ? 21.055 -6.506 -30.267 1.00 47.28 93 SER A C 1
ATOM 692 O O . SER A 1 93 ? 20.070 -5.810 -30.043 1.00 47.28 93 SER A O 1
ATOM 694 N N . THR A 1 94 ? 21.063 -7.813 -30.027 1.00 57.03 94 THR A N 1
ATOM 695 C CA . THR A 1 94 ? 20.174 -8.449 -29.049 1.00 57.03 94 THR A CA 1
ATOM 696 C C . THR A 1 94 ? 20.780 -8.202 -27.670 1.00 57.03 94 THR A C 1
ATOM 698 O O . THR A 1 94 ? 21.414 -9.067 -27.079 1.00 57.03 94 THR A O 1
ATOM 701 N N . LEU A 1 95 ? 20.708 -6.948 -27.219 1.00 66.62 95 LEU A N 1
ATOM 702 C CA . LEU A 1 95 ? 21.170 -6.558 -25.890 1.00 66.62 95 LEU A CA 1
ATOM 703 C C . LEU A 1 95 ? 20.173 -7.080 -24.857 1.00 66.62 95 LEU A C 1
ATOM 705 O O . LEU A 1 95 ? 18.970 -6.897 -25.039 1.00 66.62 95 LEU A O 1
ATOM 709 N N . ASP A 1 96 ? 20.684 -7.689 -23.788 1.00 76.12 96 ASP A N 1
ATOM 710 C CA . ASP A 1 96 ? 19.902 -7.929 -22.576 1.00 76.12 96 ASP A CA 1
ATOM 711 C C . ASP A 1 96 ? 19.343 -6.583 -22.093 1.00 76.12 96 ASP A C 1
ATOM 713 O O . ASP A 1 96 ? 20.095 -5.619 -21.904 1.00 76.12 96 ASP A O 1
ATOM 717 N N . VAL A 1 97 ? 18.025 -6.501 -21.922 1.00 83.75 97 VAL A N 1
ATOM 718 C CA . VAL A 1 97 ? 17.360 -5.298 -21.413 1.00 83.75 97 VAL A CA 1
ATOM 719 C C . VAL A 1 97 ? 17.043 -5.529 -19.949 1.00 83.75 97 VAL A C 1
ATOM 721 O O . VAL A 1 97 ? 16.204 -6.364 -19.628 1.00 83.75 97 VAL A O 1
ATOM 724 N N . LYS A 1 98 ? 17.697 -4.775 -19.067 1.00 88.50 98 LYS A N 1
ATOM 725 C CA . LYS A 1 98 ? 17.393 -4.761 -17.637 1.00 88.50 98 LYS A CA 1
ATOM 726 C C . LYS A 1 98 ? 16.929 -3.372 -17.227 1.00 88.50 98 LYS A C 1
ATOM 728 O O . LYS A 1 98 ? 17.685 -2.414 -17.369 1.00 88.50 98 LYS A O 1
ATOM 733 N N . GLU A 1 99 ? 15.718 -3.281 -16.698 1.00 89.38 99 GLU A N 1
ATOM 734 C CA . GLU A 1 99 ? 15.122 -2.036 -16.218 1.00 89.38 99 GLU A CA 1
ATOM 735 C C . GLU A 1 99 ? 14.752 -2.151 -14.746 1.00 89.38 99 GLU A C 1
ATOM 737 O O . GLU A 1 99 ? 14.323 -3.208 -14.290 1.00 89.38 99 GLU A O 1
ATOM 742 N N . GLN A 1 100 ? 14.936 -1.058 -14.013 1.00 92.25 100 GLN A N 1
ATOM 743 C CA . GLN A 1 100 ? 14.459 -0.900 -12.645 1.00 92.25 100 GLN A CA 1
ATOM 744 C C . GLN A 1 100 ? 13.384 0.172 -12.681 1.00 92.25 100 GLN A C 1
ATOM 746 O O . GLN A 1 100 ? 13.659 1.307 -13.056 1.00 92.25 100 GLN A O 1
ATOM 751 N N . ILE A 1 101 ? 12.165 -0.219 -12.360 1.00 92.50 101 ILE A N 1
ATOM 752 C CA . ILE A 1 101 ? 10.963 0.575 -12.543 1.00 92.50 101 ILE A CA 1
ATOM 753 C C . ILE A 1 101 ? 10.341 0.766 -11.174 1.00 92.50 101 ILE A C 1
ATOM 755 O O . ILE A 1 101 ? 10.052 -0.214 -10.498 1.00 92.50 101 ILE A O 1
ATOM 759 N N . THR A 1 102 ? 10.091 2.008 -10.789 1.00 94.31 102 THR A N 1
ATOM 760 C CA . THR A 1 102 ? 9.324 2.301 -9.578 1.00 94.31 102 THR A CA 1
ATOM 761 C C . THR A 1 102 ? 7.915 2.691 -9.990 1.00 94.31 102 THR A C 1
ATOM 763 O O . THR A 1 102 ? 7.728 3.647 -10.752 1.00 94.31 102 THR A O 1
ATOM 766 N N . ILE A 1 103 ? 6.935 1.931 -9.500 1.00 92.50 103 ILE A N 1
ATOM 767 C CA . ILE A 1 103 ? 5.510 2.230 -9.638 1.00 92.50 103 ILE A CA 1
ATOM 768 C C . ILE A 1 103 ? 5.040 2.867 -8.337 1.00 92.50 103 ILE A C 1
ATOM 770 O O . ILE A 1 103 ? 5.066 2.214 -7.298 1.00 92.50 103 ILE A O 1
ATOM 774 N N . GLY A 1 104 ? 4.611 4.124 -8.393 1.00 93.62 104 GLY A N 1
ATOM 775 C CA . GLY A 1 104 ? 4.047 4.841 -7.252 1.00 93.62 104 GLY A CA 1
ATOM 776 C C . GLY A 1 104 ? 2.546 5.047 -7.405 1.00 93.62 104 GLY A C 1
ATOM 777 O O . GLY A 1 104 ? 2.073 5.244 -8.518 1.00 93.62 104 GLY A O 1
ATOM 778 N N . GLY A 1 105 ? 1.793 5.061 -6.312 1.00 92.56 105 GLY A N 1
ATOM 779 C CA . GLY A 1 105 ? 0.381 5.445 -6.309 1.00 92.56 105 GLY A CA 1
ATOM 780 C C . GLY A 1 105 ? -0.018 6.103 -4.994 1.00 92.56 105 GLY A C 1
ATOM 781 O O . GLY A 1 105 ? 0.636 5.902 -3.971 1.00 92.56 105 GLY A O 1
ATOM 782 N N . GLU A 1 106 ? -1.086 6.897 -5.021 1.00 93.62 106 GLU A N 1
ATOM 783 C CA . GLU A 1 106 ? -1.556 7.647 -3.854 1.00 93.62 106 GLU A CA 1
ATOM 784 C C . GLU A 1 106 ? -3.079 7.574 -3.723 1.00 93.62 106 GLU A C 1
ATOM 786 O O . GLU A 1 106 ? -3.821 7.732 -4.691 1.00 93.62 106 GLU A O 1
ATOM 791 N N . MET A 1 107 ? -3.534 7.339 -2.495 1.00 92.81 107 MET A N 1
ATOM 792 C CA . MET A 1 107 ? -4.935 7.327 -2.086 1.00 92.81 107 MET A CA 1
ATOM 793 C C . MET A 1 107 ? -5.143 8.381 -1.006 1.00 92.81 107 MET A C 1
ATOM 795 O O . MET A 1 107 ? -4.378 8.444 -0.043 1.00 92.81 107 MET A O 1
ATOM 799 N N . LYS A 1 108 ? -6.200 9.183 -1.128 1.00 94.06 108 LYS A N 1
ATOM 800 C CA . LYS A 1 108 ? -6.534 10.264 -0.191 1.00 94.06 108 LYS A CA 1
ATOM 801 C C . LYS A 1 108 ? -7.917 10.067 0.402 1.00 94.06 108 LYS A C 1
ATOM 803 O O . LYS A 1 108 ? -8.809 9.545 -0.261 1.00 94.06 108 LYS A O 1
ATOM 808 N N . ASN A 1 109 ? -8.095 10.578 1.622 1.00 93.69 109 ASN A N 1
ATOM 809 C CA . ASN A 1 109 ? -9.352 10.534 2.374 1.00 93.69 109 ASN A CA 1
ATOM 810 C C . ASN A 1 109 ? -9.886 9.100 2.464 1.00 93.69 109 ASN A C 1
ATOM 812 O O . ASN A 1 109 ? -10.887 8.752 1.840 1.00 93.69 109 ASN A O 1
ATOM 816 N N . ILE A 1 110 ? -9.140 8.257 3.172 1.00 93.31 110 ILE A N 1
ATOM 817 C CA . ILE A 1 110 ? -9.452 6.837 3.307 1.00 93.31 110 ILE A CA 1
ATOM 818 C C . ILE A 1 110 ? -10.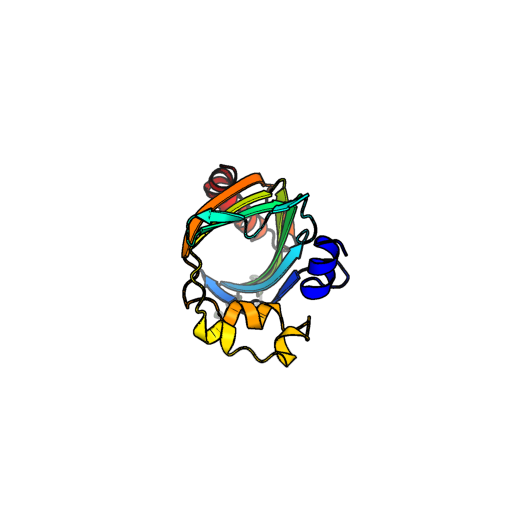290 6.665 4.565 1.00 93.31 110 ILE A C 1
ATOM 820 O O . ILE A 1 110 ? -9.822 6.995 5.654 1.00 93.31 110 ILE A O 1
ATOM 824 N N . ASP A 1 111 ? -11.481 6.102 4.418 1.00 93.88 111 ASP A N 1
ATOM 825 C CA . ASP A 1 111 ? -12.380 5.756 5.511 1.00 93.88 111 ASP A CA 1
ATOM 826 C C . ASP A 1 111 ? -12.637 4.249 5.493 1.00 93.88 111 ASP A C 1
ATOM 828 O O . ASP A 1 111 ? -13.065 3.676 4.495 1.00 93.88 111 ASP A O 1
ATOM 832 N N . MET A 1 112 ? -12.365 3.585 6.609 1.00 92.25 112 MET A N 1
ATOM 833 C CA . MET A 1 112 ? -12.539 2.150 6.779 1.00 92.25 112 MET A CA 1
ATOM 834 C C . MET A 1 112 ? -13.403 1.880 8.001 1.00 92.25 112 MET A C 1
ATOM 836 O O . MET A 1 112 ? -13.156 2.389 9.095 1.00 92.25 112 MET A O 1
ATOM 840 N N . THR A 1 113 ? -14.390 1.010 7.830 1.00 92.25 113 THR A N 1
ATOM 841 C CA . THR A 1 113 ? -15.180 0.463 8.928 1.00 92.25 113 THR A CA 1
ATOM 842 C C . THR A 1 113 ? -15.092 -1.052 8.913 1.00 92.25 113 THR A C 1
ATOM 844 O O . THR A 1 113 ? -15.128 -1.688 7.861 1.00 92.25 113 THR A O 1
ATOM 847 N N . LEU A 1 114 ? -14.913 -1.633 10.094 1.00 91.62 114 LEU A N 1
ATOM 848 C CA . LEU A 1 114 ? -14.660 -3.054 10.261 1.00 91.62 114 LEU A CA 1
ATOM 849 C C . LEU A 1 114 ? -15.437 -3.578 11.466 1.00 91.62 114 LEU A C 1
ATOM 851 O O . LEU A 1 114 ? -15.138 -3.230 12.613 1.00 91.62 114 LEU A O 1
ATOM 855 N N . ALA A 1 115 ? -16.395 -4.464 11.210 1.00 89.00 115 ALA A N 1
ATOM 856 C CA . ALA A 1 115 ? -17.085 -5.223 12.242 1.00 89.00 115 ALA A CA 1
ATOM 857 C C . ALA A 1 115 ? -16.449 -6.612 12.379 1.00 89.00 115 ALA A C 1
ATOM 859 O O . ALA A 1 115 ? -16.455 -7.424 11.451 1.00 89.00 115 ALA A O 1
ATOM 860 N N . LEU A 1 116 ? -15.907 -6.886 13.562 1.00 86.12 116 LEU A N 1
ATOM 861 C CA . LEU A 1 116 ? -15.253 -8.135 13.926 1.00 86.12 116 LEU A CA 1
ATOM 862 C C . LEU A 1 116 ? -16.108 -8.902 14.925 1.00 86.12 116 LEU A C 1
ATOM 864 O O . LEU A 1 116 ? -16.419 -8.394 15.999 1.00 86.12 116 LEU A O 1
ATOM 868 N N . LEU A 1 117 ? -16.412 -10.159 14.627 1.00 84.38 117 LEU A N 1
ATOM 869 C CA . LEU A 1 117 ? -16.822 -11.121 15.640 1.00 84.38 117 LEU A CA 1
ATOM 870 C C . LEU A 1 117 ? -15.580 -11.644 16.361 1.00 84.38 117 LEU A C 1
ATOM 872 O O . LEU A 1 117 ? -14.716 -12.285 15.758 1.00 84.38 117 LEU A O 1
ATOM 876 N N . MET A 1 118 ? -15.513 -11.378 17.661 1.00 75.81 118 MET A N 1
ATOM 877 C CA . MET A 1 118 ? -14.413 -11.755 18.533 1.00 75.81 118 MET A CA 1
ATOM 878 C C . MET A 1 118 ? -14.957 -12.486 19.762 1.00 75.81 118 MET A C 1
ATOM 880 O O . MET A 1 118 ? -15.698 -11.930 20.571 1.00 75.81 118 MET A O 1
ATOM 884 N N . ALA A 1 119 ? -14.555 -13.745 19.912 1.00 76.06 119 ALA A N 1
ATOM 885 C CA . ALA A 1 119 ? -14.758 -14.507 21.136 1.00 76.06 119 ALA A CA 1
ATOM 886 C C . ALA A 1 119 ? -13.456 -14.508 21.947 1.00 76.06 119 ALA A C 1
ATOM 888 O O . ALA A 1 119 ? -12.378 -14.707 21.388 1.00 76.06 119 ALA A O 1
ATOM 889 N N . ILE A 1 120 ? -13.556 -14.291 23.258 1.00 74.25 120 ILE A N 1
ATOM 890 C CA . ILE A 1 120 ? -12.420 -14.360 24.184 1.00 74.25 120 ILE A CA 1
ATOM 891 C C . ILE A 1 120 ? -12.514 -15.679 24.945 1.00 74.25 120 ILE A C 1
ATOM 893 O O . ILE A 1 120 ? -13.556 -16.006 25.514 1.00 74.25 120 ILE A O 1
ATOM 897 N N . ASP A 1 121 ? -11.417 -16.423 24.959 1.00 75.69 121 ASP A N 1
ATOM 898 C CA . ASP A 1 121 ? -11.255 -17.607 25.788 1.00 75.69 121 ASP A CA 1
ATOM 899 C C . ASP A 1 121 ? -10.811 -17.164 27.191 1.00 75.69 121 ASP A C 1
ATOM 901 O O . ASP A 1 121 ? -9.661 -16.778 27.415 1.00 75.69 121 ASP A O 1
ATOM 905 N N . LEU A 1 122 ? -11.755 -17.159 28.135 1.00 74.31 122 LEU A N 1
ATOM 906 C CA . LEU A 1 122 ? -11.510 -16.709 29.508 1.00 74.31 122 LEU A CA 1
ATOM 907 C C . LEU A 1 122 ? -10.528 -17.614 30.261 1.00 74.31 122 LEU A C 1
ATOM 909 O O . LEU A 1 122 ? -9.823 -17.123 31.143 1.00 74.31 122 LEU A O 1
ATOM 913 N N . ASP A 1 123 ? -10.437 -18.895 29.896 1.00 78.88 123 ASP A N 1
ATOM 914 C CA . ASP A 1 123 ? -9.485 -19.822 30.508 1.00 78.88 123 ASP A CA 1
ATOM 915 C C . ASP A 1 123 ? -8.059 -19.490 30.049 1.00 78.88 123 ASP A C 1
ATOM 917 O O . ASP A 1 123 ? -7.135 -19.437 30.864 1.00 78.88 123 ASP A O 1
ATOM 921 N N . LYS A 1 124 ? -7.879 -19.160 28.761 1.00 76.56 124 LYS A N 1
ATOM 922 C CA . LYS A 1 124 ? -6.595 -18.654 28.245 1.00 76.56 124 LYS A CA 1
ATOM 923 C C . LYS A 1 124 ? -6.237 -17.289 28.812 1.00 76.56 124 LYS A C 1
ATOM 925 O O . LYS A 1 124 ? -5.078 -17.073 29.149 1.00 76.56 124 LYS A O 1
ATOM 930 N N . LEU A 1 125 ? -7.212 -16.388 28.952 1.00 74.31 125 LEU A N 1
ATOM 931 C CA . LEU A 1 125 ? -6.993 -15.069 29.549 1.00 74.31 125 LEU A CA 1
ATOM 932 C C . LEU A 1 125 ? -6.542 -15.188 31.014 1.00 74.31 125 LEU A C 1
ATOM 934 O O . LEU A 1 125 ? -5.616 -14.497 31.432 1.00 74.31 125 LEU A O 1
ATOM 938 N N . GLY A 1 126 ? -7.159 -16.094 31.779 1.00 73.56 126 GLY A N 1
ATOM 939 C CA . GLY A 1 126 ? -6.789 -16.376 33.168 1.00 73.56 126 GLY A CA 1
ATOM 940 C C . GLY A 1 126 ? -5.432 -17.069 33.329 1.00 73.56 126 GLY A C 1
ATOM 941 O O . GLY A 1 126 ? -4.843 -17.008 34.406 1.00 73.56 126 GLY A O 1
ATOM 942 N N . ALA A 1 127 ? -4.920 -17.696 32.268 1.00 78.56 127 ALA A N 1
ATOM 943 C CA . ALA A 1 127 ? -3.609 -18.338 32.239 1.00 78.56 127 ALA A CA 1
ATOM 944 C C . ALA A 1 127 ? -2.461 -17.388 31.842 1.00 78.56 127 ALA A C 1
ATOM 946 O O . ALA A 1 127 ? -1.300 -17.802 31.869 1.00 78.56 127 ALA A O 1
ATOM 947 N N . ILE A 1 128 ? -2.748 -16.129 31.478 1.00 77.19 128 ILE A N 1
ATOM 948 C CA . ILE A 1 128 ? -1.706 -15.144 31.165 1.00 77.19 128 ILE A CA 1
ATOM 949 C C . ILE A 1 128 ? -0.961 -14.777 32.448 1.00 77.19 128 ILE A C 1
ATOM 951 O O . ILE A 1 128 ? -1.537 -14.272 33.412 1.00 77.19 128 ILE A O 1
ATOM 955 N N . GLU A 1 129 ? 0.354 -14.991 32.446 1.00 78.94 129 GLU A N 1
ATOM 956 C CA . GLU A 1 129 ? 1.200 -14.615 33.571 1.00 78.94 129 GLU A CA 1
ATOM 957 C C . GLU A 1 129 ? 1.170 -13.098 33.791 1.00 78.94 129 GLU A C 1
ATOM 959 O O . GLU A 1 129 ? 1.399 -12.301 32.877 1.00 78.94 129 GLU A O 1
ATOM 964 N N . MET A 1 130 ? 0.955 -12.686 35.042 1.00 68.62 130 MET A N 1
ATOM 965 C CA . MET A 1 130 ? 0.866 -11.271 35.416 1.00 68.62 130 MET A CA 1
ATOM 966 C C . MET A 1 130 ? 2.144 -10.487 35.068 1.00 68.62 130 MET A C 1
ATOM 968 O O . MET A 1 130 ? 2.081 -9.290 34.802 1.00 68.62 130 MET A O 1
ATOM 972 N N . GLY A 1 131 ? 3.298 -11.165 34.995 1.00 67.31 131 GLY A N 1
ATOM 973 C CA . GLY A 1 131 ? 4.561 -10.586 34.528 1.00 67.31 131 GLY A CA 1
ATOM 974 C C . GLY A 1 131 ? 4.536 -10.163 33.054 1.00 67.31 131 GLY A C 1
ATOM 975 O O . GLY A 1 131 ? 5.070 -9.108 32.717 1.00 67.31 131 GLY A O 1
ATOM 976 N N . SER A 1 132 ? 3.851 -10.915 32.191 1.00 66.75 132 SER A N 1
ATOM 977 C CA . SER A 1 132 ? 3.681 -10.568 30.774 1.00 66.75 132 SER A CA 1
ATOM 978 C C . SER A 1 132 ? 2.688 -9.422 30.574 1.00 66.75 132 SER A C 1
ATOM 980 O O . SER A 1 132 ? 2.840 -8.643 29.637 1.00 66.75 132 SER A O 1
ATOM 982 N N . MET A 1 133 ? 1.727 -9.248 31.492 1.00 63.03 133 MET A N 1
ATOM 983 C CA . MET A 1 133 ? 0.814 -8.096 31.483 1.00 63.03 133 MET A CA 1
ATOM 984 C C . MET A 1 133 ? 1.486 -6.775 31.890 1.00 63.03 133 MET A C 1
ATOM 986 O O . MET A 1 133 ? 0.987 -5.699 31.576 1.00 63.03 133 MET A O 1
ATOM 990 N N . LEU A 1 134 ? 2.613 -6.832 32.599 1.00 69.19 134 LEU A N 1
ATOM 991 C CA . LEU A 1 134 ? 3.357 -5.644 33.030 1.00 69.19 134 LEU A CA 1
ATOM 992 C C . LEU A 1 134 ? 4.417 -5.206 32.010 1.00 69.19 134 LEU A C 1
ATOM 994 O O . LEU A 1 134 ? 5.003 -4.133 32.154 1.00 69.19 134 LEU A O 1
ATOM 998 N N . ASN A 1 135 ? 4.653 -6.010 30.969 1.00 71.69 135 ASN A N 1
ATOM 999 C CA . ASN A 1 135 ? 5.556 -5.671 29.881 1.00 71.69 135 ASN A CA 1
ATOM 1000 C C . ASN A 1 135 ? 4.770 -5.055 28.715 1.00 71.69 135 ASN A C 1
ATOM 1002 O O . ASN A 1 135 ? 4.159 -5.761 27.911 1.00 71.69 135 ASN A O 1
ATOM 1006 N N . SER A 1 136 ? 4.814 -3.726 28.600 1.00 61.97 136 SER A N 1
ATOM 1007 C CA . SER A 1 136 ? 4.117 -2.975 27.547 1.00 61.97 136 SER A CA 1
ATOM 1008 C C . SER A 1 136 ? 4.525 -3.377 26.127 1.00 61.97 136 SER A C 1
ATOM 1010 O O . SER A 1 136 ? 3.729 -3.203 25.209 1.00 61.97 136 SER A O 1
ATOM 1012 N N . ALA A 1 137 ? 5.720 -3.949 25.938 1.00 65.75 137 ALA A N 1
ATOM 1013 C CA . ALA A 1 137 ? 6.179 -4.423 24.635 1.00 65.75 137 ALA A CA 1
ATOM 1014 C C . ALA A 1 137 ? 5.498 -5.731 24.191 1.00 65.75 137 ALA A C 1
ATOM 1016 O O . ALA A 1 137 ? 5.448 -6.012 22.998 1.00 65.75 137 ALA A O 1
ATOM 1017 N N . ILE A 1 138 ? 4.974 -6.531 25.128 1.00 62.91 138 ILE A N 1
ATOM 1018 C CA . ILE A 1 138 ? 4.426 -7.876 24.858 1.00 62.91 138 ILE A CA 1
ATOM 1019 C C . ILE A 1 138 ? 2.907 -7.930 25.114 1.00 62.91 138 ILE A C 1
ATOM 1021 O O . ILE A 1 138 ? 2.214 -8.806 24.596 1.00 62.91 138 ILE A O 1
ATOM 1025 N N . LEU A 1 139 ? 2.361 -6.945 25.838 1.00 66.06 139 LEU A N 1
ATOM 1026 C CA . LEU A 1 139 ? 0.939 -6.835 26.178 1.00 66.06 139 LEU A CA 1
ATOM 1027 C C . LEU A 1 139 ? -0.022 -7.100 24.996 1.00 66.06 139 LEU A C 1
ATOM 1029 O O . LEU A 1 139 ? -0.953 -7.889 25.183 1.00 66.06 139 L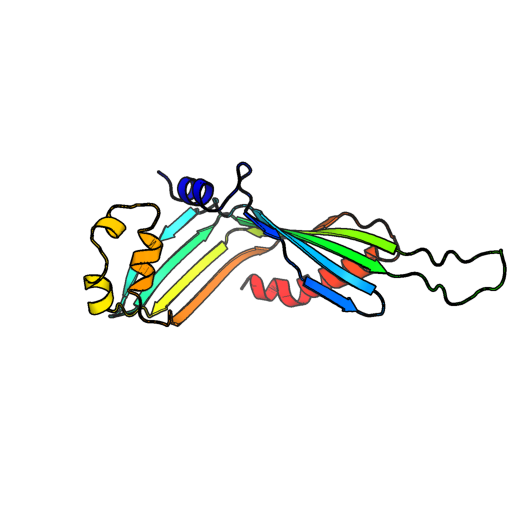EU A O 1
ATOM 1033 N N . PRO A 1 140 ? 0.170 -6.524 23.788 1.00 65.44 140 PRO A N 1
ATOM 1034 C CA . PRO A 1 140 ? -0.765 -6.741 22.685 1.00 65.44 140 PRO A CA 1
ATOM 1035 C C . PRO A 1 140 ? -0.774 -8.203 22.224 1.00 65.44 140 PRO A C 1
ATOM 1037 O O . PRO A 1 140 ? -1.839 -8.785 22.044 1.00 65.44 140 PRO A O 1
ATOM 1040 N N . GLN A 1 141 ? 0.400 -8.831 22.105 1.00 63.22 141 GLN A N 1
ATOM 1041 C CA . GLN A 1 141 ? 0.522 -10.231 21.688 1.00 63.22 141 GLN A CA 1
ATOM 1042 C C . GLN A 1 141 ? -0.073 -11.196 22.723 1.00 63.22 141 GLN A C 1
ATOM 1044 O O . GLN A 1 141 ? -0.699 -12.188 22.350 1.00 63.22 141 GLN A O 1
ATOM 1049 N N . CYS A 1 142 ? 0.065 -10.890 24.017 1.00 66.12 142 CYS A N 1
ATOM 1050 C CA . CYS A 1 142 ? -0.567 -11.662 25.088 1.00 66.12 142 CYS A CA 1
ATOM 1051 C C . CYS A 1 142 ? -2.094 -11.531 25.092 1.00 66.12 142 CYS A C 1
ATOM 1053 O O . CYS A 1 142 ? -2.789 -12.516 25.304 1.00 66.12 142 CYS A O 1
ATOM 1055 N N . LEU A 1 143 ? -2.640 -10.339 24.845 1.00 67.00 143 LEU A N 1
ATOM 1056 C CA . LEU A 1 143 ? -4.091 -10.166 24.731 1.00 67.00 143 LEU A CA 1
ATOM 1057 C C . LEU A 1 143 ? -4.647 -10.886 23.498 1.00 67.00 143 LEU A C 1
ATOM 1059 O O . LEU A 1 143 ? -5.684 -11.541 23.592 1.00 67.00 143 LEU A O 1
ATOM 1063 N N . LEU A 1 144 ? -3.933 -10.828 22.369 1.00 67.75 144 LEU A N 1
ATOM 1064 C CA . LEU A 1 144 ? -4.322 -11.541 21.153 1.00 67.75 144 LEU A CA 1
ATOM 1065 C C . LEU A 1 144 ? -4.303 -13.069 21.325 1.00 67.75 144 LEU A C 1
ATOM 1067 O O . LEU A 1 144 ? -5.102 -13.751 20.689 1.00 67.75 144 LEU A O 1
ATOM 1071 N N . SER A 1 145 ? -3.446 -13.627 22.187 1.00 68.31 145 SER A N 1
ATOM 1072 C CA . SER A 1 145 ? -3.387 -15.082 22.406 1.00 68.31 145 SER A CA 1
ATOM 1073 C C . SER A 1 145 ? -4.584 -15.641 23.190 1.00 68.31 145 SER A C 1
ATOM 1075 O O . SER A 1 145 ? -4.879 -16.835 23.087 1.00 68.31 145 SER A O 1
ATOM 1077 N N . ALA A 1 146 ? -5.301 -14.785 23.927 1.00 68.00 146 ALA A N 1
ATOM 1078 C CA . ALA A 1 146 ? -6.556 -15.124 24.596 1.00 68.00 146 ALA A CA 1
ATOM 1079 C C . ALA A 1 146 ? -7.782 -15.041 23.671 1.00 68.00 146 ALA A C 1
ATOM 1081 O O . ALA A 1 146 ? -8.880 -15.441 24.064 1.00 68.00 146 ALA A O 1
ATOM 1082 N N . LEU A 1 147 ? -7.624 -14.544 22.442 1.00 69.38 147 LEU A N 1
ATOM 1083 C CA . LEU A 1 147 ? -8.698 -14.570 21.458 1.00 69.38 147 LEU A CA 1
ATOM 1084 C C . LEU A 1 147 ? -8.908 -15.999 20.953 1.00 69.38 147 LEU A C 1
ATOM 1086 O O . LEU A 1 147 ? -7.963 -16.769 20.746 1.00 69.38 147 LEU A O 1
ATOM 1090 N N . TYR A 1 148 ? -10.170 -16.371 20.754 1.00 67.62 148 TYR A N 1
ATOM 1091 C CA . TYR A 1 148 ? -10.505 -17.613 20.071 1.00 67.62 148 TYR A CA 1
ATOM 1092 C C . TYR A 1 148 ? -9.938 -17.575 18.645 1.00 67.62 148 TYR A C 1
ATOM 1094 O O . TYR A 1 148 ? -9.814 -16.509 18.045 1.00 67.62 148 TYR A O 1
ATOM 1102 N N . SER A 1 149 ? -9.572 -18.739 18.109 1.00 56.81 149 SER A N 1
ATOM 1103 C CA . SER A 1 149 ? -8.750 -18.910 16.898 1.00 56.81 149 SER A CA 1
ATOM 1104 C C . SER A 1 149 ? -9.463 -18.584 15.572 1.00 56.81 149 SER A C 1
ATOM 1106 O O . SER A 1 149 ? -9.390 -19.355 14.620 1.00 56.81 149 SER A O 1
ATOM 1108 N N . GLY A 1 150 ? -10.162 -17.455 15.505 1.00 60.47 150 GLY A N 1
ATOM 1109 C CA . GLY A 1 150 ? -10.831 -16.956 14.312 1.00 60.47 150 GLY A CA 1
ATOM 1110 C C . GLY A 1 150 ? -11.406 -15.569 14.565 1.00 60.47 150 GLY A C 1
ATOM 1111 O O . GLY A 1 150 ? -12.469 -15.439 15.168 1.00 60.47 150 GLY A O 1
ATOM 1112 N N . LEU A 1 151 ? -10.699 -14.535 14.105 1.00 66.62 151 LEU A N 1
ATOM 1113 C CA . LEU A 1 151 ? -11.297 -13.219 13.909 1.00 66.62 151 LEU A CA 1
ATOM 1114 C C . LEU A 1 151 ? -12.189 -13.321 12.675 1.00 66.62 151 LEU A C 1
ATOM 1116 O O . LEU A 1 151 ? -11.688 -13.468 11.562 1.00 66.62 151 LEU A O 1
ATOM 1120 N N . ASN A 1 152 ? -13.503 -13.282 12.875 1.00 77.62 152 ASN A N 1
ATOM 1121 C CA . ASN A 1 152 ? -14.446 -13.312 11.766 1.00 77.62 152 ASN A CA 1
ATOM 1122 C C . ASN A 1 152 ? -14.835 -11.882 11.412 1.00 77.62 152 ASN A C 1
ATOM 1124 O O . ASN A 1 152 ? -15.486 -11.199 12.200 1.00 77.62 152 ASN A O 1
ATOM 1128 N N . VAL A 1 153 ? -14.450 -11.441 10.219 1.00 81.94 153 VAL A N 1
ATOM 1129 C CA . VAL A 1 153 ? -14.911 -10.170 9.660 1.00 81.94 153 VAL A CA 1
ATOM 1130 C C . VAL A 1 153 ? -16.356 -10.356 9.214 1.00 81.94 153 VAL A C 1
ATOM 1132 O O . VAL A 1 153 ? -16.627 -11.120 8.290 1.00 81.94 153 VAL A O 1
ATOM 1135 N N . THR A 1 154 ? -17.293 -9.716 9.911 1.00 84.88 154 THR A N 1
ATOM 1136 C CA . THR A 1 154 ? -18.713 -9.743 9.530 1.00 84.88 154 THR A CA 1
ATOM 1137 C C . THR A 1 154 ? -19.067 -8.652 8.550 1.00 84.88 154 THR A C 1
ATOM 1139 O O . THR A 1 154 ? -19.997 -8.830 7.772 1.00 84.88 154 THR A O 1
ATOM 1142 N N . ASP A 1 155 ? -18.353 -7.533 8.627 1.00 85.19 155 ASP A N 1
ATOM 1143 C CA . ASP A 1 155 ? -18.552 -6.399 7.744 1.00 85.19 155 ASP A CA 1
ATOM 1144 C C . ASP A 1 155 ? -17.229 -5.659 7.569 1.00 85.19 155 ASP A C 1
ATOM 1146 O O . ASP A 1 155 ? -16.473 -5.490 8.532 1.00 85.19 155 ASP A O 1
ATOM 1150 N N . LEU A 1 156 ? -16.955 -5.252 6.337 1.00 87.94 156 LEU A N 1
ATOM 1151 C CA . LEU A 1 156 ? -15.824 -4.416 5.965 1.00 87.94 156 LEU A CA 1
ATOM 1152 C C . LEU A 1 156 ? -16.324 -3.451 4.899 1.00 87.94 156 LEU A C 1
ATOM 1154 O O . LEU A 1 156 ? -16.710 -3.883 3.816 1.00 87.94 156 LEU A O 1
ATOM 1158 N N . SER A 1 157 ? -16.268 -2.161 5.197 1.00 89.62 157 SER A N 1
ATOM 1159 C CA . SER A 1 157 ? -16.488 -1.107 4.214 1.00 89.62 157 SER A CA 1
ATOM 1160 C C . SER A 1 157 ? -15.231 -0.262 4.139 1.00 89.62 157 SER A C 1
ATOM 1162 O O . SER A 1 157 ? -14.708 0.175 5.163 1.00 89.62 157 SER A O 1
ATOM 1164 N N . LEU A 1 158 ? -14.758 -0.036 2.923 1.00 88.62 158 LEU A N 1
ATOM 1165 C CA . LEU A 1 158 ? -13.631 0.827 2.610 1.00 88.62 158 LEU A CA 1
ATOM 1166 C C . LEU A 1 158 ? -14.135 1.866 1.615 1.00 88.62 158 LEU A C 1
ATOM 1168 O O . LEU A 1 158 ? -14.763 1.491 0.640 1.00 88.62 158 LEU A O 1
ATOM 1172 N N . SER A 1 159 ? -13.872 3.137 1.883 1.00 89.75 159 SER A N 1
ATOM 1173 C CA . SER A 1 159 ? -14.202 4.266 1.020 1.00 89.75 159 SER A CA 1
ATOM 1174 C C . SER A 1 159 ? -12.932 5.070 0.796 1.00 89.75 159 SER A C 1
ATOM 1176 O O . SER A 1 159 ? -12.215 5.385 1.750 1.00 89.75 159 SER A O 1
ATOM 1178 N N . ILE A 1 160 ? -12.647 5.410 -0.456 1.00 90.62 160 ILE A N 1
ATOM 1179 C CA . ILE A 1 160 ? -11.470 6.188 -0.843 1.00 90.62 160 ILE A CA 1
ATOM 1180 C C . ILE A 1 160 ? -11.962 7.430 -1.571 1.00 90.62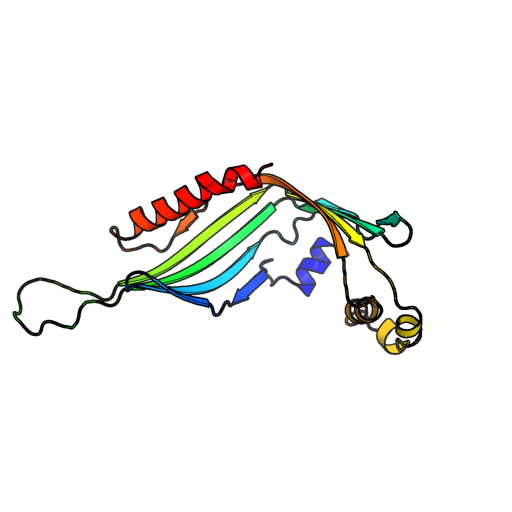 160 ILE A C 1
ATOM 1182 O O . ILE A 1 160 ? -12.556 7.342 -2.638 1.00 90.62 160 ILE A O 1
ATOM 1186 N N . GLY A 1 161 ? -11.727 8.604 -0.985 1.00 88.25 161 GLY A N 1
ATOM 1187 C CA . GLY A 1 161 ? -12.256 9.849 -1.539 1.00 88.25 161 GLY A CA 1
ATOM 1188 C C . GLY A 1 161 ? -11.562 10.312 -2.821 1.00 88.25 161 GLY A C 1
ATOM 1189 O O . GLY A 1 161 ? -12.173 11.038 -3.602 1.00 88.25 161 GLY A O 1
ATOM 1190 N N . ALA A 1 162 ? -10.292 9.954 -3.021 1.00 89.38 162 ALA A N 1
ATOM 1191 C CA . ALA A 1 162 ? -9.608 10.152 -4.296 1.00 89.38 162 ALA A CA 1
ATOM 1192 C C . ALA A 1 162 ? -8.473 9.145 -4.475 1.00 89.38 162 ALA A C 1
ATOM 1194 O O . ALA A 1 162 ? -7.647 8.969 -3.572 1.00 89.38 162 ALA A O 1
ATOM 1195 N N . LEU A 1 163 ? -8.401 8.551 -5.662 1.00 88.19 163 LEU A N 1
ATOM 1196 C CA . LEU A 1 163 ? -7.293 7.711 -6.091 1.00 88.19 163 LEU A CA 1
ATOM 1197 C C . LEU A 1 163 ? -6.514 8.430 -7.204 1.00 88.19 163 LEU A C 1
ATOM 1199 O O . LEU A 1 163 ? -7.050 8.730 -8.270 1.00 88.19 163 LEU A O 1
ATOM 1203 N N . GLU A 1 164 ? -5.236 8.728 -6.972 1.00 89.50 164 GLU A N 1
ATOM 1204 C CA . GLU A 1 164 ? -4.396 9.357 -7.993 1.00 89.50 164 GLU A CA 1
ATOM 1205 C C . GLU A 1 164 ? -3.858 8.325 -8.988 1.00 89.50 164 GLU A C 1
ATOM 1207 O O . GLU A 1 164 ? -3.580 7.173 -8.642 1.00 89.50 164 GLU A O 1
ATOM 1212 N N . HIS A 1 165 ? -3.690 8.752 -10.244 1.00 86.06 165 HIS A N 1
ATOM 1213 C CA . HIS A 1 165 ? -3.094 7.899 -11.263 1.00 86.06 165 HIS A CA 1
ATOM 1214 C C . HIS A 1 165 ? -1.685 7.464 -10.845 1.00 86.06 165 HIS A C 1
ATOM 1216 O O . HIS A 1 165 ? -0.890 8.297 -10.400 1.00 86.06 165 HIS A O 1
ATOM 1222 N N . PRO A 1 166 ? -1.344 6.182 -11.042 1.00 88.25 166 PRO A N 1
ATOM 1223 C CA . PRO A 1 166 ? -0.029 5.686 -10.707 1.00 88.25 166 PRO A CA 1
ATOM 1224 C C . PRO A 1 166 ? 1.045 6.384 -11.541 1.00 88.25 166 PRO A C 1
ATOM 1226 O O . PRO A 1 166 ? 0.874 6.661 -12.730 1.00 88.25 166 PRO A O 1
ATOM 1229 N N . THR A 1 167 ? 2.176 6.640 -10.902 1.00 90.81 167 THR A N 1
ATOM 1230 C CA . THR A 1 167 ? 3.371 7.205 -11.517 1.00 90.81 167 THR A CA 1
ATOM 1231 C C . THR A 1 167 ? 4.354 6.091 -11.843 1.00 90.81 167 THR A C 1
ATOM 1233 O O . THR A 1 167 ? 4.482 5.115 -11.106 1.00 90.81 167 THR A O 1
ATOM 1236 N N . LEU A 1 168 ? 5.043 6.227 -12.973 1.00 90.88 168 LEU A N 1
ATOM 1237 C CA . LEU A 1 168 ? 6.050 5.279 -13.438 1.00 90.88 168 LEU A CA 1
ATOM 1238 C C . LEU A 1 168 ? 7.363 6.029 -13.626 1.00 90.88 168 LEU A C 1
ATOM 1240 O O . LEU A 1 168 ? 7.416 7.035 -14.335 1.00 90.88 168 LEU A O 1
ATOM 1244 N N . THR A 1 169 ? 8.431 5.542 -13.004 1.00 90.69 169 THR A N 1
ATOM 1245 C CA . THR A 1 169 ? 9.780 6.098 -13.171 1.00 90.69 169 THR A CA 1
ATOM 1246 C C . THR A 1 169 ? 10.801 4.980 -13.377 1.00 90.69 169 THR A C 1
ATOM 1248 O O . THR A 1 169 ? 10.511 3.816 -13.120 1.00 90.69 169 THR A O 1
ATOM 1251 N N . GLY A 1 170 ? 11.988 5.314 -13.894 1.00 87.12 170 GLY A N 1
ATOM 1252 C CA . GLY A 1 170 ? 13.079 4.344 -14.083 1.00 87.12 170 GLY A CA 1
ATOM 1253 C C . GLY A 1 170 ? 13.062 3.564 -15.407 1.00 87.12 170 GLY A C 1
ATOM 1254 O O . GLY A 1 170 ? 13.965 2.773 -15.673 1.00 87.12 170 GLY A O 1
ATOM 1255 N N . ILE A 1 171 ? 12.099 3.838 -16.293 1.00 85.94 171 ILE A N 1
ATOM 1256 C CA . ILE A 1 171 ? 12.039 3.229 -17.627 1.00 85.94 171 ILE A CA 1
ATOM 1257 C C . ILE A 1 171 ? 13.007 3.948 -18.576 1.00 85.94 171 ILE A C 1
ATOM 1259 O O . ILE A 1 171 ? 12.895 5.152 -18.811 1.00 85.94 171 ILE A O 1
ATOM 1263 N N . SER A 1 172 ? 13.957 3.209 -19.142 1.00 83.81 172 SER A N 1
ATOM 1264 C CA . SER A 1 172 ? 14.997 3.738 -20.040 1.00 83.81 172 SER A CA 1
ATOM 1265 C C . SER A 1 172 ? 14.748 3.385 -21.510 1.00 83.81 172 SER A C 1
ATOM 1267 O O . SER A 1 172 ? 15.154 4.105 -22.425 1.00 83.81 172 SER A O 1
ATOM 1269 N N . SER A 1 173 ? 14.052 2.277 -21.741 1.00 78.94 173 SER A N 1
ATOM 1270 C CA . SER A 1 173 ? 13.706 1.720 -23.032 1.00 78.94 173 SER A CA 1
ATOM 1271 C C . SER A 1 173 ? 12.407 2.336 -23.529 1.00 78.94 173 SER A C 1
ATOM 1273 O O . SER A 1 173 ? 11.322 2.077 -23.006 1.00 78.94 173 SER A O 1
ATOM 1275 N N . SER A 1 174 ? 12.493 3.096 -24.620 1.00 74.44 174 SER A N 1
ATOM 1276 C CA . SER A 1 174 ? 11.313 3.657 -25.287 1.00 74.44 174 SER A CA 1
ATOM 1277 C C . SER A 1 174 ? 10.344 2.586 -25.806 1.00 74.44 174 SER A C 1
ATOM 1279 O O . SER A 1 174 ? 9.159 2.865 -25.967 1.00 74.44 174 SER A O 1
ATOM 1281 N N . ALA A 1 175 ? 10.824 1.360 -26.045 1.00 69.56 175 ALA A N 1
ATOM 1282 C CA . ALA A 1 175 ? 9.990 0.233 -26.457 1.00 69.56 175 ALA A CA 1
ATOM 1283 C C . ALA A 1 175 ? 9.141 -0.331 -25.302 1.00 69.56 175 ALA A C 1
ATOM 1285 O O . ALA A 1 175 ? 8.027 -0.802 -25.535 1.00 69.56 175 ALA A O 1
ATOM 1286 N N . LEU A 1 176 ? 9.651 -0.277 -24.066 1.00 77.19 176 LEU A N 1
ATOM 1287 C CA . LEU A 1 176 ? 8.953 -0.781 -22.881 1.00 77.19 176 LEU A CA 1
ATOM 1288 C C . LEU A 1 176 ? 8.053 0.282 -22.252 1.00 77.19 176 LEU A C 1
ATOM 1290 O O . LEU A 1 176 ? 6.944 -0.057 -21.846 1.00 77.19 176 LEU A O 1
ATOM 1294 N N . ALA A 1 177 ? 8.463 1.555 -22.282 1.00 82.00 177 ALA A N 1
ATOM 1295 C CA . ALA A 1 177 ? 7.706 2.678 -21.722 1.00 82.00 177 ALA A CA 1
ATOM 1296 C C . ALA A 1 177 ? 6.235 2.674 -22.149 1.00 82.00 177 ALA A C 1
ATOM 1298 O O . ALA A 1 177 ? 5.353 2.552 -21.304 1.00 82.00 177 ALA A O 1
ATOM 1299 N N . GLY A 1 178 ? 5.964 2.671 -23.458 1.00 81.75 178 GLY A N 1
ATOM 1300 C CA . GLY A 1 178 ? 4.585 2.707 -23.954 1.00 81.75 178 GLY A CA 1
ATOM 1301 C C . GLY A 1 178 ? 3.761 1.460 -23.607 1.00 81.75 178 GLY A C 1
ATOM 1302 O O . GLY A 1 178 ? 2.543 1.545 -23.476 1.00 81.75 178 GLY A O 1
ATOM 1303 N N . SER A 1 179 ? 4.402 0.300 -23.441 1.00 83.25 179 SER A N 1
ATOM 1304 C CA . SER A 1 179 ? 3.699 -0.936 -23.070 1.00 83.25 179 SER A CA 1
ATOM 1305 C C . SER A 1 179 ? 3.337 -0.940 -21.586 1.00 83.25 179 SER A C 1
ATOM 1307 O O . SER A 1 179 ? 2.209 -1.274 -21.231 1.00 83.25 179 SER A O 1
ATOM 1309 N N . ILE A 1 180 ? 4.276 -0.542 -20.725 1.00 83.50 180 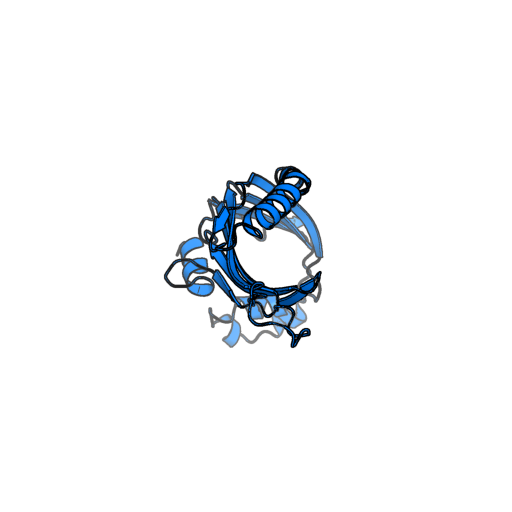ILE A N 1
ATOM 1310 C CA . ILE A 1 180 ? 4.096 -0.527 -19.270 1.00 83.50 180 ILE A CA 1
ATOM 1311 C C . ILE A 1 180 ? 3.127 0.582 -18.862 1.00 83.50 180 ILE A C 1
ATOM 1313 O O . ILE A 1 180 ? 2.226 0.327 -18.064 1.00 83.50 180 ILE A O 1
ATOM 1317 N N . GLU A 1 181 ? 3.242 1.769 -19.462 1.00 84.75 181 GLU A N 1
ATOM 1318 C CA . GLU A 1 181 ? 2.266 2.850 -19.292 1.00 84.75 181 GLU A CA 1
ATOM 1319 C C . GLU A 1 181 ? 0.860 2.381 -19.680 1.00 84.75 181 GLU A C 1
ATOM 1321 O O . GLU A 1 181 ? -0.058 2.483 -18.872 1.00 84.75 181 GLU A O 1
ATOM 1326 N N . ASN A 1 182 ? 0.690 1.761 -20.855 1.00 85.50 182 ASN A N 1
ATOM 1327 C CA . ASN A 1 182 ? -0.620 1.268 -21.285 1.00 85.50 182 ASN A CA 1
ATOM 1328 C C . ASN A 1 182 ? -1.202 0.203 -20.351 1.00 85.50 182 ASN A C 1
ATOM 1330 O O . ASN A 1 182 ? -2.390 0.265 -20.038 1.00 85.50 182 ASN A O 1
ATOM 1334 N N . VAL A 1 183 ? -0.406 -0.777 -19.913 1.00 84.88 183 VAL A N 1
ATOM 1335 C CA . VAL A 1 183 ? -0.880 -1.814 -18.980 1.00 84.88 183 VAL A CA 1
ATOM 1336 C C . VAL A 1 183 ? -1.305 -1.178 -17.661 1.00 84.88 183 VAL A C 1
ATOM 1338 O O . VAL A 1 183 ? -2.393 -1.462 -17.167 1.00 84.88 183 VAL A O 1
ATOM 1341 N N . THR A 1 184 ? -0.491 -0.265 -17.137 1.00 84.44 184 THR A N 1
ATOM 1342 C CA . THR A 1 184 ? -0.747 0.421 -15.869 1.00 84.44 184 THR A CA 1
ATOM 1343 C C . THR A 1 184 ? -2.013 1.274 -15.952 1.00 84.44 184 THR A C 1
ATOM 1345 O O . THR A 1 184 ? -2.896 1.159 -15.104 1.00 84.44 184 THR A O 1
ATOM 1348 N N . THR A 1 185 ? -2.164 2.069 -17.015 1.00 84.62 185 THR A N 1
ATOM 1349 C CA . THR A 1 185 ? -3.375 2.858 -17.270 1.00 84.62 185 THR A CA 1
ATOM 1350 C C . THR A 1 185 ? -4.600 1.973 -17.491 1.00 84.62 185 THR A C 1
ATOM 1352 O O . THR A 1 185 ? -5.678 2.317 -17.025 1.00 84.62 185 THR A O 1
ATOM 1355 N N . THR A 1 186 ? -4.463 0.825 -18.160 1.00 85.44 186 THR A N 1
ATOM 1356 C CA . THR A 1 186 ? -5.587 -0.103 -18.376 1.00 85.44 186 THR A CA 1
ATOM 1357 C C . THR A 1 186 ? -6.064 -0.700 -17.059 1.00 85.44 186 THR A C 1
ATOM 1359 O O . THR A 1 186 ? -7.254 -0.653 -16.774 1.00 85.44 186 THR A O 1
ATOM 1362 N N . ILE A 1 187 ? -5.145 -1.202 -16.228 1.00 83.88 187 ILE A N 1
ATOM 1363 C CA . ILE A 1 187 ? -5.482 -1.730 -14.899 1.00 83.88 187 ILE A CA 1
ATOM 1364 C C . ILE A 1 187 ? -6.162 -0.639 -14.067 1.00 83.88 187 ILE A C 1
ATOM 1366 O O . ILE A 1 187 ? -7.201 -0.884 -13.462 1.00 83.88 187 ILE A O 1
ATOM 1370 N N . PHE A 1 188 ? -5.622 0.579 -14.081 1.00 84.38 188 PHE A N 1
ATOM 1371 C CA . PHE A 1 188 ? -6.213 1.687 -13.342 1.00 84.38 188 PHE A CA 1
ATOM 1372 C C . PHE A 1 188 ? -7.603 2.077 -13.859 1.00 84.38 188 PHE A C 1
ATOM 1374 O O . PHE A 1 188 ? -8.497 2.328 -13.066 1.00 84.38 188 PHE A O 1
ATOM 1381 N N . ASN A 1 189 ? -7.821 2.110 -15.171 1.00 84.94 189 ASN A N 1
ATOM 1382 C CA . ASN A 1 189 ? -9.119 2.485 -15.730 1.00 84.94 189 ASN A CA 1
ATOM 1383 C C . ASN A 1 189 ? -10.189 1.409 -15.507 1.00 84.94 189 ASN A C 1
ATOM 1385 O O . ASN A 1 189 ? -11.349 1.749 -15.305 1.00 84.94 189 ASN A O 1
ATOM 1389 N N . GLU A 1 190 ? -9.814 0.129 -15.555 1.00 83.50 190 GLU A N 1
ATOM 1390 C CA . GLU A 1 190 ? -10.742 -0.989 -15.345 1.00 83.50 190 GLU A CA 1
ATOM 1391 C C . GLU A 1 190 ? -11.099 -1.168 -13.863 1.00 83.50 190 GLU A C 1
ATOM 1393 O O . GLU A 1 190 ? -12.251 -1.441 -13.528 1.00 83.50 190 GLU A O 1
ATOM 1398 N N . TYR A 1 191 ? -10.123 -1.011 -12.963 1.00 80.31 191 TYR A N 1
ATOM 1399 C CA . TYR A 1 191 ? -10.301 -1.330 -11.543 1.00 80.31 191 TYR A CA 1
ATOM 1400 C C . TYR A 1 191 ? -10.337 -0.108 -10.623 1.00 80.31 191 TYR A C 1
ATOM 1402 O O . TYR A 1 191 ? -10.935 -0.188 -9.556 1.00 80.31 191 TYR A O 1
ATOM 1410 N N . GLY A 1 192 ? -9.753 1.025 -11.015 1.00 73.88 192 GLY A N 1
ATOM 1411 C CA . GLY A 1 192 ? -9.643 2.221 -10.173 1.00 73.88 192 GLY A CA 1
ATOM 1412 C C . GLY A 1 192 ? -10.997 2.810 -9.791 1.00 73.88 192 GLY A C 1
ATOM 1413 O O . GLY A 1 192 ? -11.214 3.124 -8.627 1.00 73.88 192 GLY A O 1
ATOM 1414 N N . SER A 1 193 ? -11.958 2.849 -10.719 1.00 69.75 193 SER A N 1
ATOM 1415 C CA . SER A 1 193 ? -13.313 3.329 -10.412 1.00 69.75 193 SER A CA 1
ATOM 1416 C C . SER A 1 193 ? -14.087 2.408 -9.467 1.00 69.75 193 SER A C 1
ATOM 1418 O O . SER A 1 193 ? -15.017 2.859 -8.817 1.00 69.75 193 SER A O 1
ATOM 1420 N N . SER A 1 194 ? -13.718 1.124 -9.385 1.00 68.75 194 SER A N 1
ATOM 1421 C CA . SER A 1 194 ? -14.335 0.178 -8.440 1.00 68.75 194 SER A CA 1
ATOM 1422 C C . SER A 1 194 ? -13.794 0.337 -7.013 1.00 68.75 194 SER A C 1
ATOM 1424 O O . SER A 1 194 ? -14.294 -0.311 -6.102 1.00 68.75 194 SER A O 1
ATOM 1426 N N . ILE A 1 195 ? -12.733 1.132 -6.834 1.00 65.88 195 ILE A N 1
ATOM 1427 C CA . ILE A 1 195 ? -12.056 1.378 -5.553 1.00 65.88 195 ILE A CA 1
ATOM 1428 C C . ILE A 1 195 ? -12.527 2.707 -4.924 1.00 65.88 195 ILE A C 1
ATOM 1430 O O . ILE A 1 195 ? -12.379 2.894 -3.719 1.00 65.88 195 ILE A O 1
ATOM 1434 N N . GLU A 1 196 ? -13.104 3.618 -5.718 1.00 63.69 196 GLU A N 1
ATOM 1435 C CA . GLU A 1 196 ? -13.664 4.904 -5.258 1.00 63.69 196 GLU A CA 1
ATOM 1436 C C . GLU A 1 196 ? -15.142 4.822 -4.799 1.00 63.69 196 GLU A C 1
ATOM 1438 O O . GLU A 1 196 ? -15.674 5.824 -4.318 1.00 63.69 196 GLU A O 1
ATOM 1443 N N . GLU A 1 197 ? -15.809 3.666 -4.946 1.00 50.16 197 GLU A N 1
ATOM 1444 C CA . GLU A 1 197 ? -17.177 3.399 -4.436 1.00 50.16 197 GLU A CA 1
ATOM 1445 C C . GLU A 1 197 ? -17.180 2.867 -2.997 1.00 50.16 197 GLU A C 1
ATOM 1447 O O . GLU A 1 197 ? -18.084 3.285 -2.233 1.00 50.16 197 GLU A O 1
#

Secondary structure (DSSP, 8-state):
--HHHHHHHHT--TTS-EEEEEEEEEEETTEEEEEEEEEEE-TT-EEEEEEEEEEETTEEEEEEEEEEEEEEEEEEEEE---------SSS-----EEEEEEEEEEEEEEEEEEEEE--B-HHHHHTS-HHHHT-TTTHHHHHHHTB-S--EEEEEEEEEEEEPPPEEE----HHHHHHHHHHHHHHHHHHGGGT--

Radius of gyration: 23.59 Å; chains: 1; bounding box: 53×31×75 Å